Protein AF-A0A8T4M8K6-F1 (afdb_monomer_lite)

pLDDT: mean 75.99, std 18.92, range [23.08, 97.12]

Structure (mmCIF, N/CA/C/O backbone):
data_AF-A0A8T4M8K6-F1
#
_entry.id   AF-A0A8T4M8K6-F1
#
loop_
_atom_site.group_PDB
_atom_site.id
_atom_site.type_symbol
_atom_site.label_atom_id
_atom_site.label_alt_id
_atom_site.label_comp_id
_atom_site.label_asym_id
_atom_site.label_entity_id
_atom_site.label_seq_id
_atom_site.pdbx_PDB_ins_code
_atom_site.Cartn_x
_atom_site.Cartn_y
_atom_site.Cartn_z
_atom_site.occupancy
_atom_site.B_iso_or_equiv
_atom_site.auth_seq_id
_atom_site.auth_comp_id
_atom_site.auth_asym_id
_atom_site.auth_atom_id
_atom_site.pdbx_PDB_model_num
ATOM 1 N N . MET A 1 1 ? -34.479 -4.759 -7.443 1.00 33.69 1 MET A N 1
ATOM 2 C CA . MET A 1 1 ? -33.158 -4.583 -6.799 1.00 33.69 1 MET A CA 1
ATOM 3 C C . MET A 1 1 ? -33.261 -3.437 -5.809 1.00 33.69 1 MET A C 1
ATOM 5 O O . MET A 1 1 ? -33.823 -2.416 -6.175 1.00 33.69 1 MET A O 1
ATOM 9 N N . LYS A 1 2 ? -32.809 -3.600 -4.560 1.00 31.88 2 LYS A N 1
ATOM 10 C CA . LYS A 1 2 ? -32.686 -2.466 -3.631 1.00 31.88 2 LYS A CA 1
ATOM 11 C C . LYS A 1 2 ? -31.379 -1.750 -3.966 1.00 31.88 2 LYS A C 1
ATOM 13 O O . LYS A 1 2 ? -30.330 -2.372 -3.857 1.00 31.88 2 LYS A O 1
ATOM 18 N N . GLU A 1 3 ? -31.448 -0.497 -4.407 1.00 31.94 3 GLU A N 1
ATOM 19 C CA . GLU A 1 3 ? -30.260 0.347 -4.576 1.00 31.94 3 GLU A CA 1
ATOM 20 C C . GLU A 1 3 ? -29.517 0.447 -3.240 1.00 31.94 3 GLU A C 1
ATOM 22 O O . GLU A 1 3 ? -30.082 0.864 -2.222 1.00 31.94 3 GLU A O 1
ATOM 27 N N . HIS A 1 4 ? -28.254 0.034 -3.229 1.00 39.62 4 HIS A N 1
ATOM 28 C CA . HIS A 1 4 ? -27.366 0.272 -2.104 1.00 39.62 4 HIS A CA 1
ATOM 29 C C . HIS A 1 4 ? -26.930 1.738 -2.157 1.00 39.62 4 HIS A C 1
ATOM 31 O O . HIS A 1 4 ? -26.293 2.161 -3.116 1.00 39.62 4 HIS A O 1
ATOM 37 N N . LYS A 1 5 ? -27.303 2.526 -1.143 1.00 54.31 5 LYS A N 1
ATOM 38 C CA . LYS A 1 5 ? -26.789 3.889 -0.976 1.00 54.31 5 LYS A CA 1
ATOM 39 C C . LYS A 1 5 ? -25.366 3.802 -0.436 1.00 54.31 5 LYS A C 1
ATOM 41 O O . LYS A 1 5 ? -25.183 3.452 0.731 1.00 54.31 5 LYS A O 1
ATOM 46 N N . THR A 1 6 ? -24.389 4.082 -1.286 1.00 58.22 6 THR A N 1
ATOM 47 C CA . THR A 1 6 ? -22.984 4.224 -0.895 1.00 58.22 6 THR A CA 1
ATOM 48 C C . THR A 1 6 ? -22.751 5.658 -0.422 1.00 58.22 6 THR A C 1
ATOM 50 O O . THR A 1 6 ? -23.322 6.591 -0.981 1.00 58.22 6 THR A O 1
ATOM 53 N N . TYR A 1 7 ? -21.972 5.822 0.644 1.00 73.06 7 TYR A N 1
ATOM 54 C CA . TYR A 1 7 ? -21.588 7.118 1.198 1.00 73.06 7 TYR A CA 1
ATOM 55 C C . TYR A 1 7 ? -20.066 7.142 1.267 1.00 73.06 7 TYR A C 1
ATOM 57 O O . TYR A 1 7 ? -19.499 6.241 1.887 1.00 73.06 7 TYR A O 1
ATOM 65 N N . ASP A 1 8 ? -19.436 8.164 0.699 1.00 70.75 8 ASP A N 1
ATOM 66 C CA . ASP A 1 8 ? -17.993 8.367 0.823 1.00 70.75 8 ASP A CA 1
ATOM 67 C C . ASP A 1 8 ? -17.731 9.515 1.792 1.00 70.75 8 ASP A C 1
ATOM 69 O O . ASP A 1 8 ? -18.429 10.529 1.795 1.00 70.75 8 ASP A O 1
ATOM 73 N N . ILE A 1 9 ? -16.763 9.325 2.684 1.00 80.75 9 ILE A N 1
ATOM 74 C CA . ILE A 1 9 ? -16.409 10.308 3.706 1.00 80.75 9 ILE A CA 1
ATOM 75 C C . ILE A 1 9 ? -14.905 10.522 3.630 1.00 80.75 9 ILE A C 1
ATOM 77 O O . ILE A 1 9 ? -14.130 9.595 3.862 1.00 80.75 9 ILE A O 1
ATOM 81 N N . TYR A 1 10 ? -14.509 11.752 3.331 1.00 75.94 10 TYR A N 1
ATOM 82 C CA . TYR A 1 10 ? -13.125 12.190 3.230 1.00 75.94 10 TYR A CA 1
ATOM 83 C C . TYR A 1 10 ? -12.836 13.218 4.325 1.00 75.94 10 TYR A C 1
ATOM 85 O O . TYR A 1 10 ? -13.643 14.109 4.575 1.00 75.94 10 TYR A O 1
ATOM 93 N N . TYR A 1 11 ? -11.694 13.097 5.001 1.00 78.31 11 TYR A N 1
ATOM 94 C CA . TYR A 1 11 ? -11.249 14.086 5.980 1.00 78.31 11 TYR A CA 1
ATOM 95 C C . TYR A 1 11 ? -9.780 14.432 5.750 1.00 78.31 11 TYR A C 1
ATOM 97 O O . TYR A 1 11 ? -8.920 13.554 5.817 1.00 78.31 11 TYR A O 1
ATOM 105 N N . ASP A 1 12 ? -9.512 15.714 5.524 1.00 72.25 12 ASP A N 1
ATOM 106 C CA . ASP A 1 12 ? -8.176 16.293 5.451 1.00 72.25 12 ASP A CA 1
ATOM 107 C C . ASP A 1 12 ? -7.799 16.888 6.815 1.00 72.25 12 ASP A C 1
ATOM 109 O O . ASP A 1 12 ? -8.418 17.836 7.312 1.00 72.25 12 ASP A O 1
ATOM 113 N N . GLU A 1 13 ? -6.773 16.310 7.440 1.00 73.75 13 GLU A N 1
ATOM 114 C CA . GLU A 1 13 ? -6.289 16.748 8.744 1.00 73.75 13 GLU A CA 1
ATOM 115 C C . GLU A 1 13 ? -5.506 18.070 8.686 1.00 73.75 13 GLU A C 1
ATOM 117 O O . GLU A 1 13 ? -5.562 18.830 9.661 1.00 73.75 13 GLU A O 1
ATOM 122 N N . GLU A 1 14 ? -4.800 18.347 7.582 1.00 64.19 14 GLU A N 1
ATOM 123 C CA . GLU A 1 14 ? -3.956 19.537 7.416 1.00 64.19 14 GLU A CA 1
ATOM 124 C C . GLU A 1 14 ? -4.815 20.792 7.238 1.00 64.19 14 GLU A C 1
ATOM 126 O O . GLU A 1 14 ? -4.556 21.815 7.877 1.00 64.19 14 GLU A O 1
ATOM 131 N N . SER A 1 15 ? -5.873 20.701 6.427 1.00 60.69 15 SER A N 1
ATOM 132 C CA . SER A 1 15 ? -6.809 21.807 6.194 1.00 60.69 15 SER A CA 1
ATOM 133 C C . SER A 1 15 ? -8.013 21.820 7.149 1.00 60.69 15 SER A C 1
ATOM 135 O O . SER A 1 15 ? -8.823 22.748 7.101 1.00 60.69 15 SER A O 1
ATOM 137 N N . ASP A 1 16 ? -8.147 20.803 8.009 1.00 78.69 16 ASP A N 1
ATOM 138 C CA . ASP A 1 16 ? -9.319 20.556 8.862 1.00 78.69 16 ASP A CA 1
ATOM 139 C C . ASP A 1 16 ? -10.638 20.585 8.068 1.00 78.69 16 ASP A C 1
ATOM 141 O O . ASP A 1 16 ? -11.585 21.299 8.417 1.00 78.69 16 ASP A O 1
ATOM 145 N N . PHE A 1 17 ? -10.680 19.825 6.973 1.00 80.38 17 PHE A N 1
ATOM 146 C CA . PHE A 1 17 ? -11.802 19.776 6.037 1.00 80.38 17 PHE A CA 1
ATOM 147 C C . PHE A 1 17 ? -12.444 18.390 6.013 1.00 80.38 17 PHE A C 1
ATOM 149 O O . PHE A 1 17 ? -11.763 17.395 5.793 1.00 80.38 17 PHE A O 1
ATOM 156 N N . LEU A 1 18 ? -13.757 18.319 6.226 1.00 85.38 18 LEU A N 1
ATOM 157 C CA . LEU A 1 18 ? -14.551 17.101 6.058 1.00 85.38 18 LEU A CA 1
ATOM 158 C C . LEU A 1 18 ? -15.394 17.216 4.791 1.00 85.38 18 LEU A C 1
ATOM 160 O O . LEU A 1 18 ? -16.132 18.184 4.656 1.00 85.38 18 LEU A O 1
ATOM 164 N N . GLU A 1 19 ? -15.382 16.200 3.940 1.00 83.38 19 GLU A N 1
ATOM 165 C CA . GLU A 1 19 ? -16.324 16.044 2.836 1.00 83.38 19 GLU A CA 1
ATOM 166 C C . GLU A 1 19 ? -17.131 14.753 2.989 1.00 83.38 19 GLU A C 1
ATOM 168 O O . GLU A 1 19 ? -16.605 13.698 3.346 1.00 83.38 19 GLU A O 1
ATOM 173 N N . VAL A 1 20 ? -18.434 14.848 2.737 1.00 85.06 20 VAL A N 1
ATOM 174 C CA . VAL A 1 20 ? -19.368 13.723 2.734 1.00 85.06 20 VAL A CA 1
ATOM 175 C C . VAL A 1 20 ? -20.077 13.684 1.387 1.00 85.06 20 VAL A C 1
ATOM 177 O O . VAL A 1 20 ? -20.870 14.577 1.084 1.00 85.06 20 VAL A O 1
ATOM 180 N N . SER A 1 21 ? -19.838 12.628 0.620 1.00 81.88 21 SER A N 1
ATOM 181 C CA . SER A 1 21 ? -20.473 12.358 -0.667 1.00 81.88 21 SER A CA 1
ATOM 182 C C . SER A 1 21 ? -21.587 11.327 -0.515 1.00 81.88 21 SER A C 1
ATOM 184 O O . SER A 1 21 ? -21.457 10.315 0.175 1.00 81.88 21 SER A O 1
ATOM 186 N N . PHE A 1 22 ? -22.716 11.601 -1.157 1.00 81.50 22 PHE A N 1
ATOM 187 C CA . PHE A 1 22 ? -23.940 10.802 -1.087 1.00 81.50 22 PHE A CA 1
ATOM 188 C C . PHE A 1 22 ? -24.255 10.069 -2.391 1.00 81.50 22 PHE A C 1
ATOM 190 O O . PHE A 1 22 ? -25.142 9.214 -2.405 1.00 81.50 22 PHE A O 1
ATOM 197 N N . GLU A 1 23 ? -23.616 10.479 -3.483 1.00 72.75 23 GLU A N 1
ATOM 198 C CA . GLU A 1 23 ? -23.848 10.023 -4.852 1.00 72.75 23 GLU A CA 1
ATOM 199 C C . GLU A 1 23 ? -22.493 10.026 -5.583 1.00 72.75 23 GLU A C 1
ATOM 201 O O . GLU A 1 23 ? -21.553 10.686 -5.133 1.00 72.75 23 GLU A O 1
ATOM 206 N N . GLN A 1 24 ? -22.366 9.267 -6.677 1.00 62.62 24 GLN A N 1
ATOM 207 C CA . GLN A 1 24 ? -21.143 9.306 -7.484 1.00 62.62 24 GLN A CA 1
ATOM 208 C C . GLN A 1 24 ? -20.939 10.716 -8.059 1.00 62.62 24 GLN A C 1
ATOM 210 O O . GLN A 1 24 ? -21.927 11.361 -8.421 1.00 62.62 24 GLN A O 1
ATOM 215 N N . PRO A 1 25 ? -19.688 11.201 -8.153 1.00 54.56 25 PRO A N 1
ATOM 216 C CA . PRO A 1 25 ? -19.408 12.540 -8.648 1.00 54.56 25 PRO A CA 1
ATOM 217 C C . PRO A 1 25 ? -19.920 12.681 -10.084 1.00 54.56 25 PRO A C 1
ATOM 219 O O . PRO A 1 25 ? -19.435 12.014 -10.999 1.00 54.56 25 PRO A O 1
ATOM 222 N N . THR A 1 26 ? -20.921 13.537 -10.285 1.00 52.78 26 THR A N 1
ATOM 223 C CA . THR A 1 26 ? -21.402 13.879 -11.623 1.00 52.78 26 THR A CA 1
ATOM 224 C C . THR A 1 26 ? -20.473 14.916 -12.248 1.00 52.78 26 THR A C 1
ATOM 226 O O . THR A 1 26 ? -19.920 15.775 -11.562 1.00 52.78 26 THR A O 1
ATOM 229 N N . MET A 1 27 ? -20.265 14.841 -13.567 1.00 50.69 27 MET A N 1
ATOM 230 C CA . MET A 1 27 ? -19.349 15.757 -14.270 1.00 50.69 27 MET A CA 1
ATOM 231 C C . MET A 1 27 ? -19.830 17.220 -14.267 1.00 50.69 27 MET A C 1
ATOM 233 O O . MET A 1 27 ? -19.067 18.114 -14.628 1.00 50.69 27 MET A O 1
ATOM 237 N N . ALA A 1 28 ? -21.080 17.471 -13.864 1.00 55.16 28 ALA A N 1
ATOM 238 C CA . ALA A 1 28 ? -21.685 18.792 -13.776 1.00 55.16 28 ALA A CA 1
ATOM 239 C C . ALA A 1 28 ? -22.414 18.958 -12.432 1.00 55.16 28 ALA A C 1
ATOM 241 O O . ALA A 1 28 ? -23.506 18.429 -12.225 1.00 55.16 28 ALA A O 1
ATOM 242 N N . GLY A 1 29 ? -21.819 19.734 -11.525 1.00 66.56 29 GLY A N 1
ATOM 243 C CA . GLY A 1 29 ? -22.418 20.094 -10.244 1.00 66.56 29 GLY A CA 1
ATOM 244 C C . GLY A 1 29 ? -22.194 21.565 -9.914 1.00 66.56 29 GLY A C 1
ATOM 245 O O . GLY A 1 29 ? -21.207 22.169 -10.331 1.00 66.56 29 GLY A O 1
ATOM 246 N N . THR A 1 30 ? -23.123 22.153 -9.165 1.00 65.25 30 THR A N 1
ATOM 247 C CA . THR A 1 30 ? -23.000 23.519 -8.644 1.00 65.25 30 THR A CA 1
ATOM 248 C C . THR A 1 30 ? -22.683 23.463 -7.158 1.00 65.25 30 THR A C 1
ATOM 250 O O . THR A 1 30 ? -23.444 22.860 -6.398 1.00 65.25 30 THR A O 1
ATOM 253 N N . THR A 1 31 ? -21.588 24.101 -6.747 1.00 75.00 31 THR A N 1
ATOM 254 C CA . THR A 1 31 ? -21.196 24.217 -5.338 1.00 75.00 31 THR A CA 1
ATOM 255 C C . THR A 1 31 ? -21.569 25.593 -4.808 1.00 75.00 31 THR A C 1
ATOM 257 O O . THR A 1 31 ? -21.182 26.608 -5.382 1.00 75.00 31 THR A O 1
ATOM 260 N N . GLU A 1 32 ? -22.304 25.617 -3.703 1.00 71.50 32 GLU A N 1
ATOM 261 C CA . GLU A 1 32 ? -22.701 26.827 -2.985 1.00 71.50 32 GLU A CA 1
ATOM 262 C C . GLU A 1 32 ? -22.202 26.773 -1.538 1.00 71.50 32 GLU A C 1
ATOM 264 O O . GLU A 1 32 ? -22.188 25.711 -0.913 1.00 71.50 32 GLU A O 1
ATOM 269 N N . GLU A 1 33 ? -21.797 27.915 -0.989 1.00 80.38 33 GLU A N 1
ATOM 270 C CA . GLU A 1 33 ? -21.513 28.054 0.438 1.00 80.38 33 GLU A CA 1
ATOM 271 C C . GLU A 1 33 ? -22.797 28.497 1.148 1.00 80.38 33 GLU A C 1
ATOM 273 O O . GLU A 1 33 ? -23.256 29.626 0.985 1.00 80.38 33 GLU A O 1
ATOM 278 N N . ILE A 1 34 ? -23.413 27.590 1.906 1.00 79.19 34 ILE A N 1
ATOM 279 C CA . ILE A 1 34 ? -24.706 27.847 2.569 1.00 79.19 34 ILE A CA 1
ATOM 280 C C . ILE A 1 34 ? -24.542 28.527 3.932 1.00 79.19 34 ILE A C 1
ATOM 282 O O . ILE A 1 34 ? -25.485 29.094 4.482 1.00 79.19 34 ILE A O 1
ATOM 286 N N . GLN A 1 35 ? -23.342 28.434 4.492 1.00 80.31 35 GLN A N 1
ATOM 287 C CA . GLN A 1 35 ? -22.906 29.060 5.729 1.00 80.31 35 GLN A CA 1
ATOM 288 C C . GLN A 1 35 ? -21.382 29.141 5.678 1.00 80.31 35 GLN A C 1
ATOM 290 O O . GLN A 1 35 ? -20.761 28.273 5.078 1.00 80.31 35 GLN A O 1
ATOM 295 N N . GLU A 1 36 ? -20.782 30.123 6.354 1.00 78.81 36 GLU A N 1
ATOM 296 C CA . GLU A 1 36 ? -19.325 30.255 6.448 1.00 78.81 36 GLU A CA 1
ATOM 297 C C . GLU A 1 36 ? -18.653 28.913 6.787 1.00 78.81 36 GLU A C 1
ATOM 299 O O . GLU A 1 36 ? -18.869 28.353 7.870 1.00 78.81 36 GLU A O 1
ATOM 304 N N . GLY A 1 37 ? -17.841 28.408 5.859 1.00 75.81 37 GLY A N 1
ATOM 305 C CA . GLY A 1 37 ? -17.117 27.147 5.952 1.00 75.81 37 GLY A CA 1
ATOM 306 C C . GLY A 1 37 ? -17.956 25.889 5.710 1.00 75.81 37 GLY A C 1
ATOM 307 O O . GLY A 1 37 ? -17.485 24.809 6.055 1.00 75.81 37 GLY A O 1
ATOM 308 N N . VAL A 1 38 ? -19.172 25.991 5.166 1.00 80.62 38 VAL A N 1
ATOM 309 C CA . VAL A 1 38 ? -20.048 24.857 4.824 1.00 80.62 38 VAL A CA 1
ATOM 310 C C . VAL A 1 38 ? -20.469 24.952 3.360 1.00 80.62 38 VAL A C 1
ATOM 312 O O . VAL A 1 38 ? -21.271 25.804 2.976 1.00 80.62 38 VAL A O 1
ATOM 315 N N . PHE A 1 39 ? -19.967 24.021 2.557 1.00 82.06 39 PHE A N 1
ATOM 316 C CA . PHE A 1 39 ? -20.194 23.938 1.121 1.00 82.06 39 PHE A CA 1
ATOM 317 C C . PHE A 1 39 ? -21.140 22.788 0.804 1.00 82.06 39 PHE A C 1
ATOM 319 O O . PHE A 1 39 ? -21.022 21.701 1.366 1.00 82.06 39 PHE A O 1
ATOM 326 N N . VAL A 1 40 ? -22.068 23.009 -0.117 1.00 80.88 40 VAL A N 1
ATOM 327 C CA . VAL A 1 40 ? -22.982 21.982 -0.612 1.00 80.88 40 VAL A CA 1
ATOM 328 C C . VAL A 1 40 ? -22.870 21.932 -2.121 1.00 80.88 40 VAL A C 1
ATOM 330 O O . VAL A 1 40 ? -23.083 22.934 -2.800 1.00 80.88 40 VAL A O 1
ATOM 333 N N . THR A 1 41 ? -22.567 20.752 -2.648 1.00 80.12 41 THR A N 1
ATOM 334 C CA . THR A 1 41 ? -22.561 20.501 -4.088 1.00 80.12 41 THR A CA 1
ATOM 335 C C . THR A 1 41 ? -23.844 19.789 -4.466 1.00 80.12 41 THR A C 1
ATOM 337 O O . THR A 1 41 ? -24.194 18.753 -3.888 1.00 80.12 41 THR A O 1
ATOM 340 N N . ARG A 1 42 ? -24.559 20.348 -5.441 1.00 79.19 42 ARG A N 1
ATOM 341 C CA . ARG A 1 42 ? -25.771 19.758 -6.008 1.00 79.19 42 ARG A CA 1
ATOM 342 C C . ARG A 1 42 ? -25.523 19.327 -7.438 1.00 79.19 42 ARG A C 1
ATOM 344 O O . ARG A 1 42 ? -24.849 20.030 -8.186 1.00 79.19 42 ARG A O 1
ATOM 351 N N . ASP A 1 43 ? -26.109 18.200 -7.804 1.00 78.69 43 ASP A N 1
ATOM 352 C CA . ASP A 1 43 ? -26.148 17.747 -9.187 1.00 78.69 43 ASP A CA 1
ATOM 353 C C . ASP A 1 43 ? -26.918 18.754 -10.062 1.00 78.69 43 ASP A C 1
ATOM 355 O O . ASP A 1 43 ? -27.987 19.233 -9.668 1.00 78.69 43 ASP A O 1
ATOM 359 N N . ALA A 1 44 ? -26.368 19.108 -11.227 1.00 69.19 44 ALA A N 1
ATOM 360 C CA . ALA A 1 44 ? -26.910 20.185 -12.058 1.00 69.19 44 ALA A CA 1
ATOM 361 C C . ALA A 1 44 ? -28.301 19.865 -12.638 1.00 69.19 44 ALA A C 1
ATOM 363 O O . ALA A 1 44 ? -29.117 20.773 -12.813 1.00 69.19 44 ALA A O 1
ATOM 364 N N . GLU A 1 45 ? -28.589 18.589 -12.904 1.00 73.62 45 GLU A N 1
ATOM 365 C CA . GLU A 1 45 ? -29.846 18.150 -13.517 1.00 73.62 45 GLU A CA 1
ATOM 366 C C . GLU A 1 45 ? -30.928 17.892 -12.463 1.00 73.62 45 GLU A C 1
ATOM 368 O O . GLU A 1 45 ? -32.047 18.401 -12.549 1.00 73.62 45 GLU A O 1
ATOM 373 N N . THR A 1 46 ? -30.591 17.120 -11.431 1.00 80.38 46 THR A N 1
ATOM 374 C CA . THR A 1 46 ? -31.545 16.653 -10.417 1.00 80.38 46 THR A CA 1
ATOM 375 C C . THR A 1 46 ? -31.667 17.592 -9.219 1.00 80.38 46 THR A C 1
ATOM 377 O O . THR A 1 46 ? -32.602 17.455 -8.424 1.00 80.38 46 THR A O 1
ATOM 380 N N . ARG A 1 47 ? -30.725 18.534 -9.052 1.00 75.44 47 ARG A N 1
ATOM 381 C CA . ARG A 1 47 ? -30.588 19.443 -7.893 1.00 75.44 47 ARG A CA 1
ATOM 382 C C . ARG A 1 47 ? -30.449 18.733 -6.541 1.00 75.44 47 ARG A C 1
ATOM 384 O O . ARG A 1 47 ? -30.559 19.364 -5.480 1.00 75.44 47 ARG A O 1
ATOM 391 N N . ARG A 1 48 ? -30.205 17.421 -6.549 1.00 82.69 48 ARG A N 1
ATOM 392 C CA . ARG A 1 48 ? -29.987 16.622 -5.342 1.00 82.69 48 ARG A CA 1
ATOM 393 C C . ARG A 1 48 ? -28.621 16.947 -4.756 1.00 82.69 48 ARG A C 1
ATOM 395 O O . ARG A 1 48 ? -27.679 17.241 -5.479 1.00 82.69 48 ARG A O 1
ATOM 402 N N . VAL A 1 49 ? -28.523 16.895 -3.428 1.00 83.00 49 VAL A N 1
ATOM 403 C CA . VAL A 1 49 ? -27.244 17.077 -2.728 1.00 83.00 49 VAL A CA 1
ATOM 404 C C . VAL A 1 49 ? -26.352 15.875 -3.018 1.00 83.00 49 VAL A C 1
ATOM 406 O O . VAL A 1 49 ? -26.664 14.766 -2.564 1.00 83.00 49 VAL A O 1
ATOM 409 N N . ALA A 1 50 ? -25.270 16.133 -3.747 1.00 83.12 50 ALA A N 1
ATOM 410 C CA . ALA A 1 50 ? -24.218 15.182 -4.058 1.00 83.12 50 ALA A CA 1
ATOM 411 C C . ALA A 1 50 ? -23.188 15.164 -2.927 1.00 83.12 50 ALA A C 1
ATOM 413 O O . ALA A 1 50 ? -23.000 14.112 -2.323 1.00 83.12 50 ALA A O 1
ATOM 414 N N . ASN A 1 51 ? -22.636 16.329 -2.554 1.00 83.31 51 ASN A N 1
ATOM 415 C CA . ASN A 1 51 ? -21.593 16.442 -1.529 1.00 83.31 51 ASN A CA 1
ATOM 416 C C . ASN A 1 51 ? -21.895 17.536 -0.498 1.00 83.31 51 ASN A C 1
ATOM 418 O O . ASN A 1 51 ? -22.576 18.522 -0.790 1.00 83.31 51 ASN A O 1
ATOM 422 N N . VAL A 1 52 ? -21.350 17.368 0.706 1.00 87.06 52 VAL A N 1
ATOM 423 C CA . VAL A 1 52 ? -21.303 18.389 1.759 1.00 87.06 52 VAL A CA 1
ATOM 424 C C . VAL A 1 52 ? -19.873 18.496 2.279 1.00 87.06 52 VAL A C 1
ATOM 426 O O . VAL A 1 52 ? -19.354 17.532 2.834 1.00 87.06 52 VAL A O 1
ATOM 429 N N . GLY A 1 53 ? -19.259 19.666 2.116 1.00 83.31 53 GLY A N 1
ATOM 430 C CA . GLY A 1 53 ? -17.931 20.010 2.618 1.00 83.31 53 GLY A CA 1
ATOM 431 C C . GLY A 1 53 ? -18.006 20.923 3.844 1.00 83.31 53 GLY A C 1
ATOM 432 O O . GLY A 1 53 ? -18.819 21.842 3.881 1.00 83.31 53 GLY A O 1
ATOM 433 N N . ILE A 1 54 ? -17.162 20.704 4.850 1.00 83.38 54 ILE A N 1
ATOM 434 C CA . ILE A 1 54 ? -17.099 21.507 6.078 1.00 83.38 54 ILE A CA 1
ATOM 435 C C . ILE A 1 54 ? -15.643 21.827 6.413 1.00 83.38 54 ILE A C 1
ATOM 437 O O . ILE A 1 54 ? -14.871 20.937 6.763 1.00 83.38 54 ILE A O 1
ATOM 441 N N . LEU A 1 55 ? -15.286 23.109 6.371 1.00 77.81 55 LEU A N 1
ATOM 442 C CA . LEU A 1 55 ? -14.010 23.636 6.855 1.00 77.81 55 LEU A CA 1
ATOM 443 C C . LEU A 1 55 ? -14.017 23.825 8.372 1.00 77.81 55 LEU A C 1
ATOM 445 O O . LEU A 1 55 ? -15.051 24.080 8.995 1.00 77.81 55 LEU A O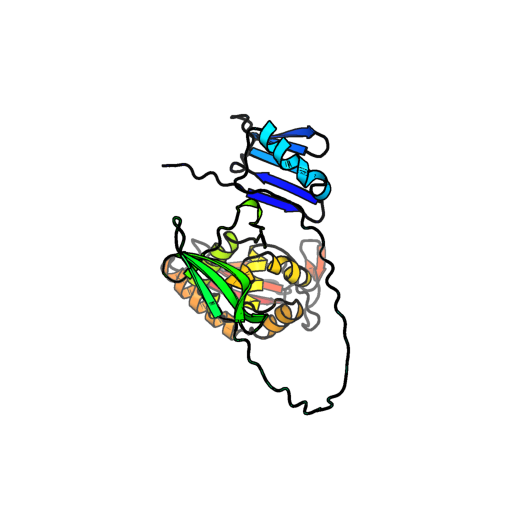 1
ATOM 449 N N . SER A 1 56 ? -12.826 23.780 8.972 1.00 82.12 56 SER A N 1
ATOM 450 C CA . SER A 1 56 ? -12.650 23.849 10.427 1.00 82.12 56 SER A CA 1
ATOM 451 C C . SER A 1 56 ? -13.502 22.807 11.169 1.00 82.12 56 SER A C 1
ATOM 453 O O . SER A 1 56 ? -14.105 23.098 12.213 1.00 82.12 56 SER A O 1
ATOM 455 N N . PHE A 1 57 ? -13.610 21.600 10.603 1.00 83.50 57 PHE A N 1
ATOM 456 C CA . PHE A 1 57 ? -14.537 20.571 11.065 1.00 83.50 57 PHE A CA 1
ATOM 457 C C . PHE A 1 57 ? -14.333 20.206 12.541 1.00 83.50 57 PHE A C 1
ATOM 459 O O . PHE A 1 57 ? -15.318 20.064 13.272 1.00 83.50 57 PHE A O 1
ATOM 466 N N . LYS A 1 58 ? -13.090 20.160 13.045 1.00 78.19 58 LYS A N 1
ATOM 467 C CA . LYS A 1 58 ? -12.787 19.880 14.467 1.00 78.19 58 LYS A CA 1
ATOM 468 C C . LYS A 1 58 ? -13.505 20.822 15.443 1.00 78.19 58 LYS A C 1
ATOM 470 O O . LYS A 1 58 ? -13.729 20.441 16.597 1.00 78.19 58 LYS A O 1
ATOM 475 N N . LYS A 1 59 ? -13.865 22.039 15.013 1.00 81.62 59 LYS A N 1
ATOM 476 C CA . LYS A 1 59 ? -14.633 23.022 15.805 1.00 81.62 59 LYS A CA 1
ATOM 477 C C . LYS A 1 59 ? -16.150 22.913 15.603 1.00 81.62 59 LYS A C 1
ATOM 479 O O . LYS A 1 59 ? -16.902 23.479 16.389 1.00 81.62 59 LYS A O 1
ATOM 484 N N . ARG A 1 60 ? -16.595 22.196 14.569 1.00 77.06 60 ARG A N 1
ATOM 485 C CA . ARG A 1 60 ? -17.976 22.161 14.055 1.00 77.06 60 ARG A CA 1
ATOM 486 C C . ARG A 1 60 ? -18.606 20.762 14.075 1.00 77.06 60 ARG A C 1
ATOM 488 O O . ARG A 1 60 ? -19.686 20.556 13.534 1.00 77.06 60 ARG A O 1
ATOM 495 N N . VAL A 1 61 ? -17.984 19.801 14.756 1.00 75.75 61 VAL A N 1
ATOM 496 C CA . VAL A 1 61 ? -18.476 18.414 14.851 1.00 75.75 61 VAL A CA 1
ATOM 497 C C . VAL A 1 61 ? -19.925 18.331 15.361 1.00 75.75 61 VAL A C 1
ATOM 499 O O . VAL A 1 61 ? -20.709 17.527 14.867 1.00 75.75 61 VAL A O 1
ATOM 502 N N . GLY A 1 62 ? -20.308 19.202 16.303 1.00 74.31 62 GLY A N 1
ATOM 503 C CA . GLY A 1 62 ? -21.660 19.225 16.873 1.00 74.31 62 GLY A CA 1
ATOM 504 C C . GLY A 1 62 ? -22.761 19.670 15.903 1.00 74.31 62 GLY A C 1
ATOM 505 O O . GLY A 1 62 ? -23.894 19.218 16.040 1.00 74.31 62 GLY A O 1
ATOM 506 N N . ILE A 1 63 ? -22.433 20.494 14.901 1.00 77.06 63 ILE A N 1
ATOM 507 C CA . ILE A 1 63 ? -23.421 21.053 13.961 1.00 77.06 63 ILE A CA 1
ATOM 508 C C . ILE A 1 63 ? -23.607 20.194 12.707 1.00 77.06 63 ILE A C 1
ATOM 510 O O . ILE A 1 63 ? -24.575 20.381 11.976 1.00 77.06 63 ILE A O 1
ATOM 514 N N . LEU A 1 64 ? -22.735 19.205 12.461 1.00 80.56 64 LEU A N 1
ATOM 515 C CA . LEU A 1 64 ? -22.832 18.325 11.290 1.00 80.56 64 LEU A CA 1
ATOM 516 C C . LEU A 1 64 ? -24.206 17.653 11.196 1.00 80.56 64 LEU A C 1
ATOM 518 O O . LEU A 1 64 ? -24.808 17.592 10.129 1.00 80.56 64 LEU A O 1
ATOM 522 N N . LYS A 1 65 ? -24.728 17.167 12.324 1.00 81.00 65 LYS A N 1
ATOM 523 C CA . LYS A 1 65 ? -26.039 16.513 12.377 1.00 81.00 65 LYS A CA 1
ATOM 524 C C . LYS A 1 65 ? -27.169 17.469 11.996 1.00 81.00 65 LYS A C 1
ATOM 526 O O . LYS A 1 65 ? -28.111 17.061 11.324 1.00 81.00 65 LYS A O 1
ATOM 531 N N . GLU A 1 66 ? -27.071 18.726 12.414 1.00 84.50 66 GLU A N 1
ATOM 532 C CA . GLU A 1 66 ? -28.044 19.773 12.102 1.00 84.50 66 GLU A CA 1
ATOM 533 C C . GLU A 1 66 ? -27.986 20.149 10.616 1.00 84.50 66 GLU A C 1
ATOM 535 O O . GLU A 1 66 ? -29.028 20.176 9.964 1.00 84.50 66 GLU A O 1
ATOM 540 N N . ILE A 1 67 ? -26.778 20.316 10.063 1.00 82.94 67 ILE A N 1
ATOM 541 C CA . ILE A 1 67 ? -26.538 20.588 8.636 1.00 82.94 67 ILE A CA 1
ATOM 542 C C . ILE A 1 67 ? -27.076 19.449 7.763 1.00 82.94 67 ILE A C 1
ATOM 544 O O . ILE A 1 67 ? -27.791 19.674 6.793 1.00 82.94 67 ILE A O 1
ATOM 548 N N . LEU A 1 68 ? -26.775 18.196 8.103 1.00 84.81 68 LEU A N 1
ATOM 549 C CA . LEU A 1 68 ? -27.262 17.062 7.319 1.00 84.81 68 LEU A CA 1
ATOM 550 C C . LEU A 1 68 ? -28.789 16.947 7.379 1.00 84.81 68 LEU A C 1
ATOM 552 O O . LEU A 1 68 ? -29.426 16.723 6.349 1.00 84.81 68 LEU A O 1
ATOM 556 N N . ASN A 1 69 ? -29.383 17.166 8.556 1.00 85.31 69 ASN A N 1
ATOM 557 C CA . ASN A 1 69 ? -30.835 17.159 8.712 1.00 85.31 69 ASN A CA 1
ATOM 558 C C . ASN A 1 69 ? -31.513 18.285 7.918 1.00 85.31 69 ASN A C 1
ATOM 560 O O . ASN A 1 69 ? -32.551 18.027 7.309 1.00 85.31 69 ASN A O 1
ATOM 564 N N . SER A 1 70 ? -30.944 19.497 7.886 1.00 85.25 70 SER A N 1
ATOM 565 C CA . SER A 1 70 ? -31.495 20.609 7.094 1.00 85.25 70 SER A CA 1
ATOM 566 C C . SER A 1 70 ? -31.437 20.334 5.588 1.00 85.25 70 SER A C 1
ATOM 568 O O . SER A 1 70 ? -32.308 20.775 4.842 1.00 85.25 70 SER A O 1
ATOM 570 N N . LEU A 1 71 ? -30.473 19.521 5.148 1.00 84.00 71 LEU A N 1
ATOM 571 C CA . LEU A 1 71 ? -30.323 19.063 3.765 1.00 84.00 71 LEU A CA 1
ATOM 572 C C . LEU A 1 71 ? -31.111 17.779 3.446 1.00 84.00 71 LEU A C 1
ATOM 574 O O . LEU A 1 71 ? -30.982 17.231 2.350 1.00 84.00 71 LEU A O 1
ATOM 578 N N . GLY A 1 72 ? -31.910 17.264 4.388 1.00 83.81 72 GLY A N 1
ATOM 579 C CA . GLY A 1 72 ? -32.677 16.025 4.214 1.00 83.81 72 GLY A CA 1
ATOM 580 C C . GLY A 1 72 ? -31.806 14.768 4.089 1.00 83.81 72 GLY A C 1
ATOM 581 O O . GLY A 1 72 ? -32.268 13.732 3.603 1.00 83.81 72 GLY A O 1
ATOM 582 N N . LYS A 1 73 ? -30.541 14.838 4.514 1.00 83.88 73 LYS A N 1
ATOM 583 C CA . LYS A 1 73 ? -29.591 13.725 4.508 1.00 83.88 73 LYS A CA 1
ATOM 584 C C . LYS A 1 73 ? -29.431 13.162 5.916 1.00 83.88 73 LYS A C 1
ATOM 586 O O . LYS A 1 73 ? -29.551 13.848 6.925 1.00 83.88 73 LYS A O 1
ATOM 591 N N . ARG A 1 74 ? -29.144 11.866 5.987 1.00 78.88 74 ARG A N 1
ATOM 592 C CA . ARG A 1 74 ? -28.760 11.187 7.226 1.00 78.88 74 ARG A CA 1
ATOM 593 C C . ARG A 1 74 ? -27.611 10.253 6.922 1.00 78.88 74 ARG A C 1
ATOM 595 O O . ARG A 1 74 ? -27.675 9.505 5.945 1.00 78.88 74 ARG A O 1
ATOM 602 N N . LEU A 1 75 ? -26.594 10.301 7.770 1.00 72.06 75 LEU A N 1
ATOM 603 C CA . LEU A 1 75 ? -25.548 9.296 7.781 1.00 72.06 75 LEU A CA 1
ATOM 604 C C . LEU A 1 75 ? -25.994 8.115 8.650 1.00 72.06 75 LEU A C 1
ATOM 606 O O . LEU A 1 75 ? -26.635 8.324 9.684 1.00 72.06 75 LEU A O 1
ATOM 610 N N . PRO A 1 76 ? -25.656 6.875 8.262 1.00 65.50 76 PRO A N 1
ATOM 611 C CA . PRO A 1 76 ? -25.885 5.702 9.103 1.00 65.50 76 PRO A CA 1
ATOM 612 C C . PRO A 1 76 ? -24.953 5.663 10.329 1.00 65.50 76 PRO A C 1
ATOM 614 O O . PRO A 1 76 ? -25.095 4.782 11.174 1.00 65.50 76 PRO A O 1
ATOM 617 N N . ILE A 1 77 ? -24.012 6.607 10.423 1.00 58.16 77 ILE A N 1
ATOM 618 C CA . ILE A 1 77 ? -23.004 6.729 11.475 1.00 58.16 77 ILE A CA 1
ATOM 619 C C . ILE A 1 77 ? -23.028 8.137 12.086 1.00 58.16 77 ILE A C 1
ATOM 621 O O . ILE A 1 77 ? -23.385 9.109 11.420 1.00 58.16 77 ILE A O 1
ATOM 625 N N . GLU A 1 78 ? -22.640 8.246 13.355 1.00 66.00 78 GLU A N 1
ATOM 626 C CA . GLU A 1 78 ? -22.482 9.519 14.064 1.00 66.00 78 GLU A CA 1
ATOM 627 C C . GLU A 1 78 ? -20.987 9.852 14.160 1.00 66.00 78 GLU A C 1
ATOM 629 O O . GLU A 1 78 ? -20.188 9.000 14.546 1.00 66.00 78 GLU A O 1
ATOM 634 N N . ILE A 1 79 ? -20.600 11.071 13.774 1.00 67.25 79 ILE A N 1
ATOM 635 C CA . ILE A 1 79 ? -19.205 11.533 13.794 1.00 67.25 79 ILE A CA 1
ATOM 636 C C . ILE A 1 79 ? -19.025 12.435 15.018 1.00 67.25 79 ILE A C 1
ATOM 638 O O . ILE A 1 79 ? -19.754 13.412 15.182 1.00 67.25 79 ILE A O 1
ATOM 642 N N . SER A 1 80 ? -18.067 12.109 15.887 1.00 62.56 80 SER A N 1
ATOM 643 C CA . SER A 1 80 ? -17.769 12.851 17.117 1.00 62.56 80 SER A CA 1
ATOM 644 C C . SER A 1 80 ? -16.261 13.082 17.283 1.00 62.56 80 SER A C 1
ATOM 646 O O . SER A 1 80 ? -15.439 12.444 16.624 1.00 62.56 80 SER A O 1
ATOM 648 N N . ARG A 1 81 ? -15.875 14.032 18.147 1.00 51.56 81 ARG A N 1
ATOM 649 C CA . ARG A 1 81 ? -14.466 14.318 18.459 1.00 51.56 81 ARG A CA 1
ATOM 650 C C . ARG A 1 81 ? -13.994 13.421 19.603 1.00 51.56 81 ARG A C 1
ATOM 652 O O . ARG A 1 81 ? -14.639 13.382 20.648 1.00 51.56 81 ARG A O 1
ATOM 659 N N . ALA A 1 82 ? -12.833 12.784 19.450 1.00 46.12 82 ALA A N 1
ATOM 660 C CA . ALA A 1 82 ? -12.177 12.082 20.550 1.00 46.12 82 ALA A CA 1
ATOM 661 C C . ALA A 1 82 ? -11.728 13.081 21.636 1.00 46.12 82 ALA A C 1
ATOM 663 O O . ALA A 1 82 ? -11.003 14.040 21.356 1.00 46.12 82 ALA A O 1
ATOM 664 N N . SER A 1 83 ? -12.159 12.876 22.882 1.00 37.09 83 SER A N 1
ATOM 665 C CA . SER A 1 83 ? -11.630 13.602 24.039 1.00 37.09 83 SER A CA 1
ATOM 666 C C . SER A 1 83 ? -10.251 13.046 24.395 1.00 37.09 83 SER A C 1
ATOM 668 O O . SER A 1 83 ? -10.117 11.848 24.643 1.00 37.09 83 SER A O 1
ATOM 670 N N . ASN A 1 84 ? -9.230 13.905 24.423 1.00 33.81 84 ASN A N 1
ATOM 671 C CA . ASN A 1 84 ? -7.853 13.531 24.751 1.00 33.81 84 ASN A CA 1
ATOM 672 C C . ASN A 1 84 ? -7.772 12.808 26.110 1.00 33.81 84 ASN A C 1
ATOM 674 O O . ASN A 1 84 ? -8.008 13.425 27.147 1.00 33.81 84 ASN A O 1
ATOM 678 N N . TYR A 1 85 ? -7.372 11.534 26.115 1.00 31.00 85 TYR A N 1
ATOM 679 C CA . TYR A 1 85 ? -6.848 10.870 27.309 1.00 31.00 85 TYR A CA 1
ATOM 680 C C . TYR A 1 85 ? -5.321 10.944 27.289 1.00 31.00 85 TYR A C 1
ATOM 682 O O . TYR A 1 85 ? -4.657 10.357 26.437 1.00 31.00 85 TYR A O 1
ATOM 690 N N . THR A 1 86 ? -4.771 11.687 28.244 1.00 28.41 86 THR A N 1
ATOM 691 C CA . THR A 1 86 ? -3.337 11.837 28.496 1.00 28.41 86 THR A CA 1
ATOM 692 C C . THR A 1 86 ? -2.743 10.495 28.937 1.00 28.41 86 THR A C 1
ATOM 694 O O . THR A 1 86 ? -3.072 9.995 30.012 1.00 28.41 86 THR A O 1
ATOM 697 N N . GLN A 1 87 ? -1.854 9.898 28.138 1.00 28.67 87 GLN A N 1
ATOM 698 C CA . GLN A 1 87 ? -1.024 8.776 28.588 1.00 28.67 87 GLN A CA 1
ATOM 699 C C . GLN A 1 87 ? 0.218 9.313 29.309 1.00 28.67 87 GLN A C 1
ATOM 701 O O . GLN A 1 87 ? 1.120 9.868 28.685 1.00 28.67 87 GLN A O 1
ATOM 706 N N . HIS A 1 88 ? 0.282 9.124 30.627 1.00 27.31 88 HIS A N 1
ATOM 707 C CA . HIS A 1 88 ? 1.524 9.260 31.384 1.00 27.31 88 HIS A CA 1
ATOM 708 C C . HIS A 1 88 ? 2.367 7.987 31.218 1.00 27.31 88 HIS A C 1
ATOM 710 O O . HIS A 1 88 ? 2.005 6.928 31.724 1.00 27.31 88 HIS A O 1
ATOM 716 N N . PHE A 1 89 ? 3.515 8.101 30.548 1.00 25.73 89 PHE A N 1
ATOM 717 C CA . PHE A 1 89 ? 4.606 7.131 30.653 1.00 25.73 89 PHE A CA 1
ATOM 718 C C . PHE A 1 89 ? 5.536 7.555 31.794 1.00 25.73 89 PHE A C 1
ATOM 720 O O . PHE A 1 89 ? 6.090 8.653 31.767 1.00 25.73 89 PHE A O 1
ATOM 727 N N . LEU A 1 90 ? 5.731 6.681 32.782 1.00 25.36 90 LEU A N 1
ATOM 728 C CA . LEU A 1 90 ? 6.741 6.837 33.828 1.00 25.36 90 LEU A CA 1
ATOM 729 C C . LEU A 1 90 ? 7.757 5.700 33.700 1.00 25.36 90 LEU A C 1
ATOM 731 O O . LEU A 1 90 ? 7.442 4.530 33.904 1.00 25.36 90 LEU A O 1
ATOM 735 N N . TYR A 1 91 ? 8.984 6.068 33.335 1.00 28.42 91 TYR A N 1
ATOM 736 C CA . TYR A 1 91 ? 10.168 5.223 33.452 1.00 28.42 91 TYR A CA 1
ATOM 737 C C . TYR A 1 91 ? 10.573 5.143 34.928 1.00 28.42 91 TYR A C 1
ATOM 739 O O . TYR A 1 91 ? 10.759 6.176 35.569 1.00 28.42 91 TYR A O 1
ATOM 747 N N . SER A 1 92 ? 10.806 3.941 35.457 1.00 26.33 92 SER A N 1
ATOM 748 C CA . SER A 1 92 ? 11.681 3.784 36.620 1.00 26.33 92 SER A CA 1
ATOM 749 C C . SER A 1 92 ? 12.462 2.470 36.554 1.00 26.33 92 SER A C 1
ATOM 751 O O . SER A 1 92 ? 11.984 1.429 36.106 1.00 26.33 92 SER A O 1
ATOM 753 N N . ARG A 1 93 ? 13.729 2.575 36.945 1.00 34.44 93 ARG A N 1
ATOM 754 C CA . ARG A 1 93 ? 14.771 1.551 36.934 1.00 34.44 93 ARG A CA 1
ATOM 755 C C . ARG A 1 93 ? 15.002 1.160 38.388 1.00 34.44 93 ARG A C 1
ATOM 757 O O . ARG A 1 93 ? 15.550 1.984 39.110 1.00 34.44 93 ARG A O 1
ATOM 764 N N . ILE A 1 94 ? 14.632 -0.046 38.832 1.00 28.34 94 ILE A N 1
ATOM 765 C CA . ILE A 1 94 ? 14.994 -0.528 40.179 1.00 28.34 94 ILE A CA 1
ATOM 766 C C . ILE A 1 94 ? 15.405 -2.009 40.167 1.00 28.34 94 ILE A C 1
ATOM 768 O O . ILE A 1 94 ? 14.801 -2.858 39.516 1.00 28.34 94 ILE A O 1
ATOM 772 N N . ARG A 1 95 ? 16.504 -2.257 40.892 1.00 29.34 95 ARG A N 1
ATOM 773 C CA . ARG A 1 95 ? 17.197 -3.521 41.174 1.00 29.34 95 ARG A CA 1
ATOM 774 C C . ARG A 1 95 ? 16.281 -4.584 41.794 1.00 29.34 95 ARG A C 1
ATOM 776 O O . ARG A 1 95 ? 15.455 -4.282 42.648 1.00 29.34 95 ARG A O 1
ATOM 783 N N . LYS A 1 96 ? 16.538 -5.847 41.433 1.00 31.23 96 LYS A N 1
ATOM 784 C CA . LYS A 1 96 ? 16.000 -7.042 42.098 1.00 31.23 96 LYS A CA 1
ATOM 785 C C . LYS A 1 96 ? 16.379 -7.060 43.584 1.00 31.23 96 LYS A C 1
ATOM 787 O O . LYS A 1 96 ? 17.562 -7.054 43.912 1.00 31.23 96 LYS A O 1
ATOM 792 N N . VAL A 1 97 ? 15.371 -7.184 44.442 1.00 27.03 97 VAL A N 1
ATOM 793 C CA . VAL A 1 97 ? 15.475 -7.679 45.819 1.00 27.03 97 VAL A CA 1
ATOM 794 C C . VAL A 1 97 ? 14.368 -8.720 45.968 1.00 27.03 97 VAL A C 1
ATOM 796 O O . VAL A 1 97 ? 13.203 -8.416 45.725 1.00 27.03 97 VAL A O 1
ATOM 799 N N . TYR A 1 98 ? 14.728 -9.959 46.294 1.00 27.08 98 TYR A N 1
ATOM 800 C CA . TYR A 1 98 ? 13.759 -11.010 46.598 1.00 27.08 98 TYR A CA 1
ATOM 801 C C . TYR A 1 98 ? 13.421 -10.932 48.089 1.00 27.08 98 TYR A C 1
ATOM 803 O O . TYR A 1 98 ? 14.296 -11.136 48.926 1.00 27.08 98 TYR A O 1
ATOM 811 N N . ILE A 1 99 ? 12.161 -10.637 48.412 1.00 26.55 99 ILE A N 1
ATOM 812 C CA . ILE A 1 99 ? 11.598 -10.797 49.756 1.00 26.55 99 ILE A CA 1
ATOM 813 C C . ILE A 1 99 ? 10.538 -11.890 49.664 1.00 26.55 99 ILE A C 1
ATOM 815 O O . ILE A 1 99 ? 9.580 -11.786 48.898 1.00 26.55 99 ILE A O 1
ATOM 819 N N . LEU A 1 100 ? 10.740 -12.953 50.434 1.00 23.08 100 LEU A N 1
ATOM 820 C CA . LEU A 1 100 ? 9.820 -14.074 50.560 1.00 23.08 100 LEU A CA 1
ATOM 821 C C . LEU A 1 100 ? 8.771 -13.685 51.610 1.00 23.08 100 LEU A C 1
ATOM 823 O O . LEU A 1 100 ? 9.027 -13.763 52.807 1.00 23.08 100 LEU A O 1
ATOM 827 N N . VAL A 1 101 ? 7.611 -13.196 51.162 1.00 24.67 101 VAL A N 1
ATOM 828 C CA . VAL A 1 101 ? 6.464 -12.928 52.042 1.00 24.67 101 VAL A CA 1
ATOM 829 C C . VAL A 1 101 ? 5.495 -14.097 51.928 1.00 24.67 101 VAL A C 1
ATOM 831 O O . VAL A 1 101 ? 4.843 -14.284 50.902 1.00 24.67 101 VAL A O 1
ATOM 834 N N . VAL A 1 102 ? 5.414 -14.900 52.987 1.00 24.88 102 VAL A N 1
ATOM 835 C CA . VAL A 1 102 ? 4.412 -15.960 53.130 1.00 24.88 102 VAL A CA 1
ATOM 836 C C . VAL A 1 102 ? 3.068 -15.296 53.428 1.00 24.88 102 VAL A C 1
ATOM 838 O O . VAL A 1 102 ? 2.794 -14.911 54.562 1.00 24.88 102 VAL A O 1
ATOM 841 N N . TYR A 1 103 ? 2.223 -15.140 52.409 1.00 27.75 103 TYR A N 1
ATOM 842 C CA . TYR A 1 103 ? 0.815 -14.805 52.607 1.00 27.75 103 TYR A CA 1
ATOM 843 C C . TYR A 1 103 ? 0.013 -16.091 52.797 1.00 27.75 103 TYR A C 1
ATOM 845 O O . TYR A 1 103 ? 0.003 -16.969 51.936 1.00 27.75 103 TYR A O 1
ATOM 853 N N . SER A 1 104 ? -0.699 -16.179 53.920 1.00 29.91 104 SER A N 1
ATOM 854 C CA . SER A 1 104 ? -1.787 -17.139 54.100 1.00 29.91 104 SER A CA 1
ATOM 855 C C . SER A 1 104 ? -2.882 -16.814 53.075 1.00 29.91 104 SER A C 1
ATOM 857 O O . SER A 1 104 ? -3.644 -15.858 53.232 1.00 29.91 104 SER A O 1
ATOM 859 N N . LEU A 1 105 ? -2.882 -17.545 51.958 1.00 30.62 105 LEU A N 1
ATOM 860 C CA . LEU A 1 105 ? -3.802 -17.382 50.835 1.00 30.62 105 LEU A CA 1
ATOM 861 C C . LEU A 1 105 ? -5.203 -17.857 51.239 1.00 30.62 105 LEU A C 1
ATOM 863 O O . LEU A 1 105 ? -5.577 -19.006 51.015 1.00 30.62 105 LEU A O 1
ATOM 867 N N . TYR A 1 106 ? -6.028 -16.954 51.765 1.00 39.75 106 TYR A N 1
ATOM 868 C CA . TYR A 1 106 ? -7.468 -17.090 51.567 1.00 39.75 106 TYR A CA 1
ATOM 869 C C . TYR A 1 106 ? -7.747 -16.795 50.092 1.00 39.75 106 TYR A C 1
ATOM 871 O O . TYR A 1 106 ? -7.931 -15.644 49.706 1.00 39.75 106 TYR A O 1
ATOM 879 N N . ILE A 1 107 ? -7.723 -17.830 49.249 1.00 44.00 107 ILE A N 1
ATOM 880 C CA . ILE A 1 107 ? -8.122 -17.708 47.846 1.00 44.00 107 ILE A CA 1
ATOM 881 C C . ILE A 1 107 ? -9.630 -17.441 47.824 1.00 44.00 107 ILE A C 1
ATOM 883 O O . ILE A 1 107 ? -10.446 -18.362 47.854 1.00 44.00 107 ILE A O 1
ATOM 887 N N . THR A 1 108 ? -10.033 -16.176 47.772 1.00 52.44 108 THR A N 1
ATOM 888 C CA . THR A 1 108 ? -11.385 -15.810 47.356 1.00 52.44 108 THR A CA 1
ATOM 889 C C . THR A 1 108 ? -11.460 -16.005 45.842 1.00 52.44 108 THR A C 1
ATOM 891 O O . THR A 1 108 ? -11.191 -15.105 45.051 1.00 52.44 108 THR A O 1
ATOM 894 N N . MET A 1 109 ? -11.750 -17.235 45.403 1.00 70.69 109 MET A N 1
ATOM 895 C CA . MET A 1 109 ? -11.892 -17.529 43.975 1.00 70.69 109 MET A CA 1
ATOM 896 C C . MET A 1 109 ? -13.060 -16.720 43.408 1.00 70.69 109 MET A C 1
ATOM 898 O O . MET A 1 109 ? -14.208 -16.882 43.829 1.00 70.69 109 MET A O 1
ATOM 902 N N . ALA A 1 110 ? -12.767 -15.849 42.443 1.00 78.38 110 ALA A N 1
ATOM 903 C CA . ALA A 1 110 ? -13.797 -15.241 41.621 1.00 78.38 110 ALA A CA 1
ATOM 904 C C . ALA A 1 110 ? -14.342 -16.292 40.645 1.00 78.38 110 ALA A C 1
ATOM 906 O O . ALA A 1 110 ? -13.569 -16.988 39.988 1.00 78.38 110 ALA A O 1
ATOM 907 N N . PHE A 1 111 ? -15.662 -16.395 40.520 1.00 87.06 111 PHE A N 1
ATOM 908 C CA . PHE A 1 111 ? -16.318 -17.330 39.604 1.00 87.06 111 PHE A CA 1
ATOM 909 C C . PHE A 1 111 ? -17.491 -16.662 38.889 1.00 87.06 111 PHE A C 1
ATOM 911 O O . PHE A 1 111 ? -17.961 -15.591 39.282 1.00 87.06 111 PHE A O 1
ATOM 918 N N . ILE A 1 112 ? -17.953 -17.281 37.804 1.00 87.31 112 ILE A N 1
ATOM 919 C CA . ILE A 1 112 ? -19.106 -16.792 37.050 1.00 87.31 112 ILE A CA 1
ATOM 920 C C . ILE A 1 112 ? -20.372 -17.359 37.682 1.00 87.31 112 ILE A C 1
ATOM 922 O O . ILE A 1 112 ? -20.544 -18.570 37.796 1.00 87.31 112 ILE A O 1
ATOM 926 N N . ARG A 1 113 ? -21.274 -16.470 38.081 1.00 87.88 113 ARG A N 1
ATOM 927 C CA . ARG A 1 113 ? -22.594 -16.810 38.591 1.00 87.88 113 ARG A CA 1
ATOM 928 C C . ARG A 1 113 ? -23.648 -16.565 37.520 1.00 87.88 113 ARG A C 1
ATOM 930 O O . ARG A 1 113 ? -23.717 -15.477 36.951 1.00 87.88 113 ARG A O 1
ATOM 937 N N . GLN A 1 114 ? -24.513 -17.556 37.334 1.00 89.25 114 GLN A N 1
ATOM 938 C CA . GLN A 1 114 ? -25.760 -17.414 36.592 1.00 89.25 114 GLN A CA 1
ATOM 939 C C . GLN A 1 114 ? -26.844 -16.787 37.476 1.00 89.25 114 GLN A C 1
ATOM 941 O O . GLN A 1 114 ? -27.084 -17.205 38.611 1.00 89.25 114 GLN A O 1
ATOM 946 N N . ILE A 1 115 ? -27.516 -15.778 36.936 1.00 87.00 115 ILE A N 1
ATOM 947 C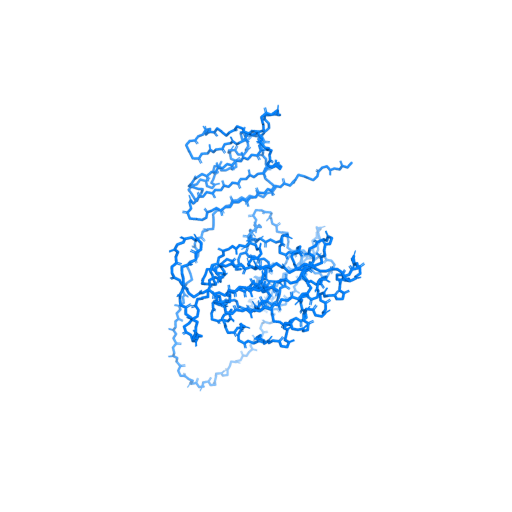 CA . ILE A 1 115 ? -28.641 -15.074 37.543 1.00 87.00 115 ILE A CA 1
ATOM 948 C C . ILE A 1 115 ? -29.844 -15.318 36.635 1.00 87.00 115 ILE A C 1
ATOM 950 O O . ILE A 1 115 ? -29.956 -14.729 35.560 1.00 87.00 115 ILE A O 1
ATOM 954 N N . LYS A 1 116 ? -30.732 -16.225 37.049 1.00 88.81 116 LYS A N 1
ATOM 955 C CA . LYS A 1 116 ? -31.950 -16.552 36.301 1.00 88.81 116 LYS A CA 1
ATOM 956 C C . LYS A 1 116 ? -33.021 -15.499 36.574 1.00 88.81 116 LYS A C 1
ATOM 958 O O . LYS A 1 116 ? -33.342 -15.222 37.727 1.00 88.81 116 LYS A O 1
ATOM 963 N N . THR A 1 117 ? -33.577 -14.925 35.515 1.00 82.56 117 THR A N 1
ATOM 964 C CA . THR A 1 117 ? -34.658 -13.931 35.572 1.00 82.56 117 THR A CA 1
ATOM 965 C C . THR A 1 117 ? -35.755 -14.292 34.567 1.00 82.56 117 THR A C 1
ATOM 967 O O . THR A 1 117 ? -35.546 -15.144 33.704 1.00 82.56 117 THR A O 1
ATOM 970 N N . LYS A 1 118 ? -36.911 -13.611 34.618 1.00 80.94 118 LYS A N 1
ATOM 971 C CA . LYS A 1 118 ? -37.989 -13.794 33.626 1.00 80.94 118 LYS A CA 1
ATOM 972 C C . LYS A 1 118 ? -37.548 -13.471 32.187 1.00 80.94 118 LYS A C 1
ATOM 974 O O . LYS A 1 118 ? -38.093 -14.041 31.253 1.00 80.94 118 LYS A O 1
ATOM 979 N N . SER A 1 119 ? -36.568 -12.580 31.998 1.00 72.88 119 SER A N 1
ATOM 980 C CA . SER A 1 119 ? -36.058 -12.164 30.680 1.00 72.88 119 SER A CA 1
ATOM 981 C C . SER A 1 119 ? -34.863 -12.992 30.176 1.00 72.88 119 SER A C 1
ATOM 983 O O . SER A 1 119 ? -34.356 -12.729 29.079 1.00 72.88 119 SER A O 1
ATOM 985 N N . GLY A 1 120 ? -34.408 -13.986 30.950 1.00 83.31 120 GLY A N 1
ATOM 986 C CA . GLY A 1 120 ? -33.323 -14.910 30.607 1.00 83.31 120 GLY A CA 1
ATOM 987 C C . GLY A 1 120 ? -32.269 -15.062 31.707 1.00 83.31 120 GLY A C 1
ATOM 988 O O . GLY A 1 120 ? -32.431 -14.572 32.829 1.00 83.31 120 GLY A O 1
ATOM 989 N N . THR A 1 121 ? 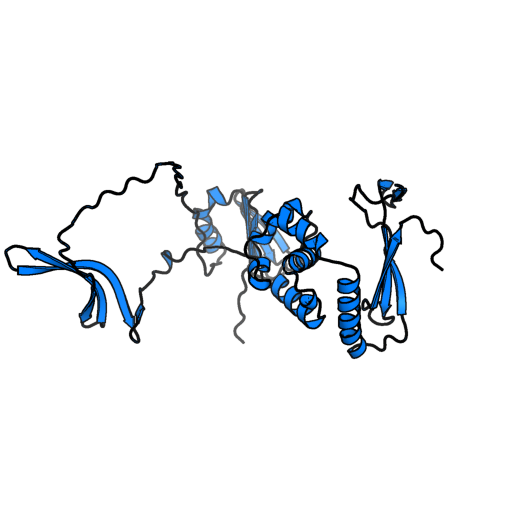-31.177 -15.750 31.376 1.00 86.31 121 THR A N 1
ATOM 990 C CA . THR A 1 121 ? -30.038 -15.970 32.277 1.00 86.31 121 THR A CA 1
ATOM 991 C C . THR A 1 121 ? -28.979 -14.898 32.050 1.00 86.31 121 THR A C 1
ATOM 993 O O . THR A 1 121 ? -28.595 -14.633 30.914 1.00 86.31 121 THR A O 1
ATOM 996 N N . TYR A 1 122 ? -28.512 -14.265 33.122 1.00 82.69 122 TYR A N 1
ATOM 997 C CA . TYR A 1 122 ? -27.437 -13.275 33.088 1.00 82.69 122 TYR A CA 1
ATOM 998 C C . TYR A 1 122 ? -26.205 -13.810 33.801 1.00 82.69 122 TYR A C 1
ATOM 1000 O O . TYR A 1 122 ? -26.317 -14.540 34.783 1.00 82.69 122 TYR A O 1
ATOM 1008 N N . LEU A 1 123 ? -25.031 -13.421 33.322 1.00 84.94 123 LEU A N 1
ATOM 1009 C CA . LEU A 1 123 ? -23.751 -13.845 33.868 1.00 84.94 123 LEU A CA 1
ATOM 1010 C C . LEU A 1 123 ? -23.097 -12.679 34.604 1.00 84.94 123 LEU A C 1
ATOM 1012 O O . LEU A 1 123 ? -23.012 -11.564 34.082 1.00 84.94 123 LEU A O 1
ATOM 1016 N N . ALA A 1 124 ? -22.622 -12.937 35.818 1.00 84.75 124 ALA A N 1
ATOM 1017 C CA . ALA A 1 124 ? -21.859 -11.981 36.609 1.00 84.75 124 ALA A CA 1
ATOM 1018 C C . ALA A 1 124 ? -20.619 -12.655 37.199 1.00 84.75 124 ALA A C 1
ATOM 1020 O O . ALA A 1 124 ? -20.707 -13.749 37.754 1.00 84.75 124 ALA A O 1
ATOM 1021 N N . LYS A 1 125 ? -19.465 -11.995 37.111 1.00 87.50 125 LYS A N 1
ATOM 1022 C CA . LYS A 1 125 ? -18.259 -12.377 37.843 1.00 87.50 125 LYS A CA 1
ATOM 1023 C C . LYS A 1 125 ? -18.440 -11.948 39.294 1.00 87.50 125 LYS A C 1
ATOM 1025 O O . LYS A 1 125 ? -18.608 -10.759 39.567 1.00 87.50 125 LYS A O 1
ATOM 1030 N N . VAL A 1 126 ? -18.437 -12.903 40.215 1.00 89.31 126 VAL A N 1
ATOM 1031 C CA . VAL A 1 126 ? -18.650 -12.670 41.647 1.00 89.31 126 VAL A CA 1
ATOM 1032 C C . VAL A 1 126 ? -17.479 -13.195 42.459 1.00 89.31 126 VAL A C 1
ATOM 1034 O O . VAL A 1 126 ? -16.768 -14.096 42.027 1.00 89.31 126 VAL A O 1
ATOM 1037 N N . GLU A 1 127 ? -17.305 -12.647 43.653 1.00 90.06 127 GLU A N 1
ATOM 1038 C CA . GLU A 1 127 ? -16.311 -13.089 44.625 1.00 90.06 127 GLU A CA 1
ATOM 1039 C C . GLU A 1 127 ? -16.990 -13.358 45.970 1.00 90.06 127 GLU A C 1
ATOM 1041 O O . GLU A 1 127 ? -17.824 -12.568 46.429 1.00 90.06 127 GLU A O 1
ATOM 1046 N N . GLY A 1 128 ? -16.649 -14.487 46.593 1.00 84.94 128 GLY A N 1
ATOM 1047 C CA . GLY A 1 128 ? -17.117 -14.838 47.931 1.00 84.94 128 GLY A CA 1
ATOM 1048 C C . GLY A 1 128 ? -16.341 -14.091 49.017 1.00 84.94 128 GLY A C 1
ATOM 1049 O O . GLY A 1 128 ? -15.119 -14.028 48.970 1.00 84.94 128 GLY A O 1
ATOM 1050 N N . TYR A 1 129 ? -17.034 -13.563 50.022 1.00 85.44 129 TYR A N 1
ATOM 1051 C CA . TYR A 1 129 ? -16.437 -12.958 51.214 1.00 85.44 129 TYR A CA 1
ATOM 1052 C C . TYR A 1 129 ? -17.261 -13.312 52.457 1.00 85.44 129 TYR A C 1
ATOM 1054 O O . TYR A 1 129 ? -18.441 -13.648 52.351 1.00 85.44 129 TYR A O 1
ATOM 1062 N N . ARG A 1 130 ? -16.667 -13.257 53.653 1.00 82.56 130 ARG A N 1
ATOM 1063 C CA . ARG A 1 130 ? -17.392 -13.500 54.911 1.00 82.56 130 ARG A CA 1
ATOM 1064 C C . ARG A 1 130 ? -17.799 -12.185 55.565 1.00 82.56 130 ARG A C 1
ATOM 1066 O O . ARG A 1 130 ? -16.997 -11.264 55.664 1.00 82.56 130 ARG A O 1
ATOM 1073 N N . LYS A 1 131 ? -19.047 -12.116 56.026 1.00 85.00 131 LYS A N 1
ATOM 1074 C CA . LYS A 1 131 ? -19.570 -11.027 56.858 1.00 85.00 131 LYS A CA 1
ATOM 1075 C C . LYS A 1 131 ? -20.475 -11.640 57.922 1.00 85.00 131 LYS A C 1
ATOM 1077 O O . LYS A 1 131 ? -21.396 -12.377 57.572 1.00 85.00 131 LYS A O 1
ATOM 1082 N N . ASP A 1 132 ? -20.180 -11.372 59.192 1.00 81.38 132 ASP A N 1
ATOM 1083 C CA . ASP A 1 132 ? -20.929 -11.879 60.353 1.00 81.38 132 ASP A CA 1
ATOM 1084 C C . ASP A 1 132 ? -21.052 -13.418 60.365 1.00 81.38 132 ASP A C 1
ATOM 1086 O O . ASP A 1 132 ? -22.134 -13.982 60.512 1.00 81.38 132 ASP A O 1
ATOM 1090 N N . GLY A 1 133 ? -19.945 -14.120 60.085 1.00 84.25 133 GLY A N 1
ATOM 1091 C CA . GLY A 1 133 ? -19.893 -15.590 60.023 1.00 84.25 133 GLY A CA 1
ATOM 1092 C C . GLY A 1 133 ? -20.576 -16.224 58.801 1.00 84.25 133 GLY A C 1
ATOM 1093 O O . GLY A 1 133 ? -20.408 -17.416 58.555 1.00 84.25 133 GLY A O 1
ATOM 1094 N N . LYS A 1 134 ? -21.292 -15.442 57.983 1.00 78.44 134 LYS A N 1
ATOM 1095 C CA . LYS A 1 134 ? -21.991 -15.920 56.782 1.00 78.44 134 LYS A CA 1
ATOM 1096 C C . LYS A 1 134 ? -21.177 -15.641 55.520 1.00 78.44 134 LYS A C 1
ATOM 1098 O O . LYS A 1 134 ? -20.603 -14.562 55.358 1.00 78.44 134 LYS A O 1
ATOM 1103 N N . VAL A 1 135 ? -21.147 -16.607 54.600 1.00 81.81 135 VAL A N 1
ATOM 1104 C CA . VAL A 1 135 ? -20.557 -16.432 53.264 1.00 81.81 135 VAL A CA 1
ATOM 1105 C C . VAL A 1 135 ? -21.523 -15.610 52.409 1.00 81.81 135 VAL A C 1
ATOM 1107 O O . VAL A 1 135 ? -22.662 -16.011 52.180 1.00 81.81 135 VAL A O 1
ATOM 1110 N N . LYS A 1 136 ? -21.070 -14.446 51.951 1.00 84.56 136 LYS A N 1
ATOM 1111 C CA . LYS A 1 136 ? -21.767 -13.560 51.014 1.00 84.56 136 LYS A CA 1
ATOM 1112 C C . LYS A 1 136 ? -20.985 -13.473 49.708 1.00 84.56 136 LYS A C 1
ATOM 1114 O O . LYS A 1 136 ? -19.823 -13.856 49.639 1.00 84.56 136 LYS A O 1
ATOM 1119 N N . GLN A 1 137 ? -21.635 -12.978 48.661 1.00 86.44 137 GLN A N 1
ATOM 1120 C CA . GLN A 1 137 ? -21.016 -12.756 47.356 1.00 86.44 137 GLN A CA 1
ATOM 1121 C C . GLN A 1 137 ? -21.128 -11.281 46.990 1.00 86.44 137 GLN A C 1
ATOM 1123 O O . GLN A 1 137 ? -22.196 -10.692 47.161 1.00 86.44 137 GLN A O 1
ATOM 1128 N N . ARG A 1 138 ? -20.046 -10.695 46.475 1.00 87.69 138 ARG A N 1
ATOM 1129 C CA . ARG A 1 138 ? -20.062 -9.369 45.843 1.00 87.69 138 ARG A CA 1
ATOM 1130 C C . ARG A 1 138 ? -19.899 -9.516 44.336 1.00 87.69 138 ARG A C 1
ATOM 1132 O O . ARG A 1 138 ? -19.148 -10.376 43.881 1.00 87.69 138 ARG A O 1
ATOM 1139 N N . VAL A 1 139 ? -20.609 -8.694 43.569 1.00 85.75 139 VAL A N 1
ATOM 1140 C CA . VAL A 1 139 ? -20.475 -8.653 42.107 1.00 85.75 139 VAL A CA 1
ATOM 1141 C C . VAL A 1 139 ? -19.259 -7.803 41.752 1.00 85.75 139 VAL A C 1
ATOM 1143 O O . VAL A 1 139 ? -19.182 -6.652 42.169 1.00 85.75 139 VAL A O 1
ATOM 1146 N N . LEU A 1 140 ? -18.319 -8.378 41.002 1.00 83.38 140 LEU A N 1
ATOM 1147 C CA . LEU A 1 140 ? -17.149 -7.685 40.463 1.00 83.38 140 LEU A CA 1
ATOM 1148 C C . LEU A 1 140 ? -17.452 -7.083 39.088 1.00 83.38 140 LEU A C 1
ATOM 1150 O O . LEU A 1 140 ? -17.101 -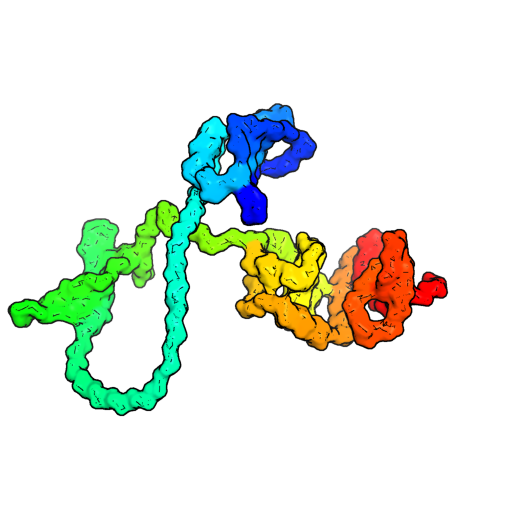5.940 38.821 1.00 83.38 140 LEU A O 1
ATOM 1154 N N . GLU A 1 141 ? -18.115 -7.847 38.215 1.00 79.12 141 GLU A N 1
ATOM 1155 C CA . GLU A 1 141 ? -18.437 -7.410 36.855 1.00 79.12 141 GLU A CA 1
ATOM 1156 C C . GLU A 1 141 ? -19.695 -8.116 36.328 1.00 79.12 141 GLU A C 1
ATOM 1158 O O . GLU A 1 141 ? -19.830 -9.332 36.456 1.00 79.12 141 GLU A O 1
ATOM 1163 N N . TYR A 1 142 ? -20.601 -7.381 35.680 1.00 78.56 142 TYR A N 1
ATOM 1164 C CA . TYR A 1 142 ? -21.684 -7.979 34.893 1.00 78.56 142 TYR A CA 1
ATOM 1165 C C . TYR A 1 142 ? -21.179 -8.327 33.488 1.00 78.56 142 TYR A C 1
ATOM 1167 O O . TYR A 1 142 ? -20.738 -7.451 32.744 1.00 78.56 142 TYR A O 1
ATOM 1175 N N . LEU A 1 143 ? -21.271 -9.601 33.106 1.00 76.56 143 LEU A N 1
ATOM 1176 C CA . LEU A 1 143 ? -20.756 -10.120 31.835 1.00 76.56 143 LEU A CA 1
ATOM 1177 C C . LEU A 1 143 ? -21.786 -10.045 30.701 1.00 76.56 143 LEU A C 1
ATOM 1179 O O . LEU A 1 143 ? -21.398 -10.027 29.540 1.00 76.56 143 LEU A O 1
ATOM 1183 N N . GLY A 1 144 ? -23.078 -9.935 31.017 1.00 78.00 144 GLY A N 1
ATOM 1184 C CA . GLY A 1 144 ? -24.154 -9.788 30.031 1.00 78.00 144 GLY A CA 1
ATOM 1185 C C . GLY A 1 144 ? -25.205 -10.891 30.127 1.00 78.00 144 GLY A C 1
ATOM 1186 O O . GLY A 1 144 ? -25.279 -11.599 31.132 1.00 78.00 144 GLY A O 1
ATOM 1187 N N . LYS A 1 145 ? -26.045 -11.011 29.096 1.00 78.44 145 LYS A N 1
ATOM 1188 C CA . LYS A 1 145 ? -27.042 -12.083 28.976 1.00 78.44 145 LYS A CA 1
ATOM 1189 C C . LYS A 1 145 ? -26.373 -13.318 28.376 1.00 78.44 145 LYS A C 1
ATOM 1191 O O . LYS A 1 145 ? -25.593 -13.188 27.443 1.00 78.44 145 LYS A O 1
ATOM 1196 N N . GLU A 1 146 ? -26.669 -14.498 28.893 1.00 82.56 146 GLU A N 1
ATOM 1197 C CA . GLU A 1 146 ? -26.232 -15.760 28.303 1.00 82.56 146 GLU A CA 1
ATOM 1198 C C . GLU A 1 146 ? -27.069 -16.060 27.052 1.00 82.56 146 GLU A C 1
ATOM 1200 O O . GLU A 1 146 ? -28.300 -16.118 27.121 1.00 82.56 146 GLU A O 1
ATOM 1205 N N . ILE A 1 147 ? -26.395 -16.208 25.912 1.00 74.25 147 ILE A N 1
ATOM 1206 C CA . ILE A 1 147 ? -26.966 -16.634 24.630 1.00 74.25 147 ILE A CA 1
ATOM 1207 C C . ILE A 1 147 ? -26.025 -17.715 24.086 1.00 74.25 147 ILE A C 1
ATOM 1209 O O . ILE A 1 147 ? -24.823 -17.476 23.980 1.00 74.25 147 ILE A O 1
ATOM 1213 N N . ASP A 1 148 ? -26.547 -18.917 23.830 1.00 80.25 148 ASP A N 1
ATOM 1214 C CA . ASP A 1 148 ? -25.789 -20.080 23.330 1.00 80.25 148 ASP A CA 1
ATOM 1215 C C . ASP A 1 148 ? -24.512 -20.399 24.137 1.00 80.25 148 ASP A C 1
ATOM 1217 O O . ASP A 1 148 ? -23.440 -20.662 23.591 1.00 80.25 148 ASP A O 1
ATOM 1221 N N . GLY A 1 149 ? -24.607 -20.320 25.470 1.00 76.19 149 GLY A N 1
ATOM 1222 C CA . GLY A 1 149 ? -23.493 -20.593 26.387 1.00 76.19 149 GLY A CA 1
ATOM 1223 C C . GLY A 1 149 ? -22.413 -19.505 26.437 1.00 76.19 149 GLY A C 1
ATOM 1224 O O . GLY A 1 149 ? -21.392 -19.690 27.099 1.00 76.19 149 GLY A O 1
ATOM 1225 N N . LYS A 1 150 ? -22.613 -18.359 25.768 1.00 73.38 150 LYS A N 1
ATOM 1226 C CA . LYS A 1 150 ? -21.677 -17.224 25.767 1.00 73.38 150 LYS A CA 1
ATOM 1227 C C . LYS A 1 150 ? -22.315 -15.959 26.363 1.00 73.38 150 LYS A C 1
ATOM 1229 O O . LYS A 1 150 ? -23.493 -15.686 26.127 1.00 73.38 150 LYS A O 1
ATOM 1234 N N . PRO A 1 151 ? -21.562 -15.152 27.134 1.00 68.88 151 PRO A N 1
ATOM 1235 C CA . PRO A 1 151 ? -22.031 -13.849 27.592 1.00 68.88 151 PRO A CA 1
ATOM 1236 C C . PRO A 1 151 ? -22.100 -12.855 26.425 1.00 68.88 151 PRO A C 1
ATOM 1238 O O . PRO A 1 151 ? -21.092 -12.559 25.788 1.00 68.88 151 PRO A O 1
ATOM 1241 N N . VAL A 1 152 ? -23.281 -12.288 26.184 1.00 61.41 152 VAL A N 1
ATOM 1242 C CA . VAL A 1 152 ? -23.521 -11.219 25.210 1.00 61.41 152 VAL A CA 1
ATOM 1243 C C . VAL A 1 152 ? -23.924 -9.946 25.958 1.00 61.41 152 VAL A C 1
ATOM 1245 O O . VAL A 1 152 ? -24.955 -9.893 26.639 1.00 61.41 152 VAL A O 1
ATOM 1248 N N . LYS A 1 153 ? -23.109 -8.889 25.843 1.00 56.88 153 LYS A N 1
ATOM 1249 C CA . LYS A 1 153 ? -23.461 -7.548 26.335 1.00 56.88 153 LYS A CA 1
ATOM 1250 C C . LYS A 1 153 ? -24.306 -6.841 25.278 1.00 56.88 153 LYS A C 1
ATOM 1252 O O . LYS A 1 153 ? -23.926 -6.770 24.114 1.00 56.88 153 LYS A O 1
ATOM 1257 N N . LYS A 1 154 ? -25.436 -6.264 25.691 1.00 44.00 154 LYS A N 1
ATOM 1258 C CA . LYS A 1 154 ? -26.173 -5.312 24.854 1.00 44.00 154 LYS A CA 1
ATOM 1259 C C . LYS A 1 154 ? -25.349 -4.022 24.802 1.00 44.00 154 LYS A C 1
ATOM 1261 O O . LYS A 1 154 ? -25.317 -3.275 25.777 1.00 44.00 154 LYS A O 1
ATOM 1266 N N . VAL A 1 155 ? -24.625 -3.809 23.706 1.00 43.03 155 VAL A N 1
ATOM 1267 C CA . VAL A 1 155 ? -23.885 -2.566 23.459 1.00 43.03 155 VAL A CA 1
ATOM 1268 C C . VAL A 1 155 ? -24.876 -1.567 22.877 1.00 43.03 155 VAL A C 1
ATOM 1270 O O . VAL A 1 155 ? -25.539 -1.851 21.882 1.00 43.03 155 VAL A O 1
ATOM 1273 N N . PHE A 1 156 ? -25.044 -0.426 23.537 1.00 38.41 156 PHE A N 1
ATOM 1274 C CA . PHE A 1 156 ? -25.835 0.660 22.972 1.00 38.41 156 PHE A CA 1
ATOM 1275 C C . PHE A 1 156 ? -25.077 1.246 21.779 1.00 38.41 156 PHE A C 1
ATOM 1277 O O . PHE A 1 156 ? -23.869 1.443 21.868 1.00 38.41 156 PHE A O 1
ATOM 1284 N N . THR A 1 157 ? -25.769 1.538 20.679 1.00 38.09 157 THR A N 1
ATOM 1285 C CA . THR A 1 157 ? -25.150 2.063 19.449 1.00 38.09 157 THR A CA 1
ATOM 1286 C C . THR A 1 157 ? -24.375 3.364 19.694 1.00 38.09 157 THR A C 1
ATOM 1288 O O . THR A 1 157 ? -23.350 3.585 19.068 1.00 38.09 157 THR A O 1
ATOM 1291 N N . ASN A 1 158 ? -24.786 4.170 20.683 1.00 42.34 158 ASN A N 1
ATOM 1292 C CA . ASN A 1 158 ? -24.075 5.379 21.129 1.00 42.34 158 ASN A CA 1
ATOM 1293 C C . ASN A 1 158 ? -22.743 5.113 21.866 1.00 42.34 158 ASN A C 1
ATOM 1295 O O . ASN A 1 158 ? -22.080 6.056 22.281 1.00 42.34 158 ASN A O 1
ATOM 1299 N N . LYS A 1 159 ? -22.378 3.844 22.078 1.00 38.59 159 LYS A N 1
ATOM 1300 C CA . LYS A 1 159 ? -21.079 3.401 22.609 1.00 38.59 159 LYS A CA 1
ATOM 1301 C C . LYS A 1 159 ? -20.210 2.726 21.543 1.00 38.59 159 LYS A C 1
ATOM 1303 O O . LYS A 1 159 ? -19.181 2.150 21.884 1.00 38.59 159 LYS A O 1
ATOM 1308 N N . ILE A 1 160 ? -20.651 2.713 20.284 1.00 42.50 160 ILE A N 1
ATOM 1309 C CA . ILE A 1 160 ? -19.858 2.217 19.159 1.00 42.50 160 ILE A CA 1
ATOM 1310 C C . ILE A 1 160 ? -18.986 3.375 18.685 1.00 42.50 160 ILE A C 1
ATOM 1312 O O . ILE A 1 160 ? -19.494 4.390 18.220 1.00 42.50 160 ILE A O 1
ATOM 1316 N N . GLU A 1 161 ? -17.675 3.211 18.811 1.00 44.28 161 GLU A N 1
ATOM 1317 C CA . GLU A 1 161 ? -16.687 4.187 18.361 1.00 44.28 161 GLU A CA 1
ATOM 1318 C C . GLU A 1 161 ? -15.971 3.651 17.121 1.00 44.28 161 GLU A C 1
ATOM 1320 O O . GLU A 1 161 ? -15.574 2.481 17.065 1.00 44.28 161 GLU A O 1
ATOM 1325 N N . VAL A 1 162 ? -15.792 4.510 16.116 1.00 56.22 162 VAL A N 1
ATOM 1326 C CA . VAL A 1 162 ? -14.959 4.186 14.957 1.00 56.22 162 VAL A CA 1
ATOM 1327 C C . VAL A 1 162 ? -13.505 4.208 15.410 1.00 56.22 162 VAL A C 1
ATOM 1329 O O . VAL A 1 162 ? -12.945 5.258 15.706 1.00 56.22 162 VAL A O 1
ATOM 1332 N N . LYS A 1 163 ? -12.890 3.028 15.474 1.00 57.47 163 LYS A N 1
ATOM 1333 C CA . LYS A 1 163 ? -11.500 2.875 15.919 1.00 57.47 163 LYS A CA 1
ATOM 1334 C C . LYS A 1 163 ? -10.485 3.380 14.885 1.00 57.47 163 LYS A C 1
ATOM 1336 O O . LYS A 1 163 ? -9.421 3.857 15.264 1.00 57.47 163 LYS A O 1
ATOM 1341 N N . SER A 1 164 ? -10.793 3.232 13.597 1.00 67.19 164 SER A N 1
ATOM 1342 C CA . SER A 1 164 ? -9.944 3.661 12.480 1.00 67.19 164 SER A CA 1
ATOM 1343 C C . SER A 1 164 ? -10.720 3.624 11.164 1.00 67.19 164 SER A C 1
ATOM 1345 O O . SER A 1 164 ? -11.527 2.715 10.968 1.00 67.19 164 SER A O 1
ATOM 1347 N N . VAL A 1 165 ? -10.410 4.544 10.253 1.00 76.31 165 VAL A N 1
ATOM 1348 C CA . VAL A 1 165 ? -10.796 4.492 8.834 1.00 76.31 165 VAL A CA 1
ATOM 1349 C C . VAL A 1 165 ? -9.530 4.238 8.021 1.00 76.31 165 VAL A C 1
ATOM 1351 O O . VAL A 1 165 ? -8.472 4.768 8.366 1.00 76.31 165 VAL A O 1
ATOM 1354 N N . LYS A 1 166 ? -9.620 3.396 6.991 1.00 85.00 166 LYS A N 1
ATOM 1355 C CA . LYS A 1 166 ? -8.487 3.026 6.141 1.00 85.00 166 LYS A CA 1
ATOM 1356 C C . LYS A 1 166 ? -8.892 2.982 4.672 1.00 85.00 166 LYS A C 1
ATOM 1358 O O . LYS A 1 166 ? -9.994 2.542 4.355 1.00 85.00 166 LYS A O 1
ATOM 1363 N N . GLN A 1 167 ? -7.971 3.369 3.796 1.00 86.19 167 GLN A N 1
ATOM 1364 C CA . GLN A 1 167 ? -8.042 3.081 2.361 1.00 86.19 167 GLN A CA 1
ATOM 1365 C C . GLN A 1 167 ? -7.980 1.560 2.149 1.00 86.19 167 GLN A C 1
ATOM 1367 O O . GLN A 1 167 ? -7.186 0.895 2.822 1.00 86.19 167 GLN A O 1
ATOM 1372 N N . SER A 1 168 ? -8.824 0.997 1.276 1.00 90.38 168 SER A N 1
ATOM 1373 C CA . SER A 1 168 ? -9.035 -0.460 1.219 1.00 90.38 168 SER A CA 1
ATOM 1374 C C . SER A 1 168 ? -9.299 -1.030 -0.177 1.00 90.38 168 SER A C 1
ATOM 1376 O O . SER A 1 168 ? -8.538 -1.886 -0.616 1.00 90.38 168 SER A O 1
ATOM 1378 N N . LEU A 1 169 ? -10.384 -0.637 -0.856 1.00 91.19 169 LEU A N 1
ATOM 1379 C CA . LEU A 1 169 ? -10.886 -1.379 -2.025 1.00 91.19 169 LEU A CA 1
ATOM 1380 C C . LEU A 1 169 ? -9.880 -1.441 -3.185 1.00 91.19 169 LEU A C 1
ATOM 1382 O O . LEU A 1 169 ? -9.689 -2.490 -3.792 1.00 91.19 169 LEU A O 1
ATOM 1386 N N . ASP A 1 170 ? -9.224 -0.325 -3.455 1.00 90.81 170 ASP A N 1
ATOM 1387 C CA . ASP A 1 170 ? -8.132 -0.186 -4.415 1.00 90.81 170 ASP A CA 1
ATOM 1388 C C . ASP A 1 170 ? -6.918 -1.058 -4.063 1.00 90.81 170 ASP A C 1
ATOM 1390 O O . ASP A 1 170 ? -6.361 -1.725 -4.930 1.00 90.81 170 ASP A O 1
ATOM 1394 N N . ILE A 1 171 ? -6.557 -1.144 -2.785 1.00 94.88 171 ILE A N 1
ATOM 1395 C CA . ILE A 1 171 ? -5.480 -2.017 -2.301 1.00 94.88 171 ILE A CA 1
ATOM 1396 C C . ILE A 1 171 ? -5.846 -3.488 -2.476 1.00 94.88 171 ILE A C 1
ATOM 1398 O O . ILE A 1 171 ? -4.995 -4.283 -2.863 1.00 94.88 171 ILE A O 1
ATOM 1402 N N . LEU A 1 172 ? -7.099 -3.863 -2.210 1.00 94.69 172 LEU A N 1
ATOM 1403 C CA . LEU A 1 172 ? -7.576 -5.229 -2.435 1.00 94.69 172 LEU A CA 1
ATOM 1404 C C . LEU A 1 172 ? -7.585 -5.579 -3.928 1.00 94.69 172 LEU A C 1
ATOM 1406 O O . LEU A 1 172 ? -7.233 -6.700 -4.289 1.00 94.69 172 LEU A O 1
ATOM 1410 N N . ALA A 1 173 ? -7.946 -4.626 -4.791 1.00 96.31 173 ALA A N 1
ATOM 1411 C CA . ALA A 1 173 ? -7.883 -4.799 -6.238 1.00 96.31 173 ALA A CA 1
ATOM 1412 C C . ALA A 1 173 ? -6.435 -4.983 -6.716 1.00 96.31 173 ALA A C 1
ATOM 1414 O O . ALA A 1 173 ? -6.150 -5.936 -7.439 1.00 96.31 173 ALA A O 1
ATOM 1415 N N . ILE A 1 174 ? -5.507 -4.137 -6.256 1.00 96.81 174 ILE A N 1
ATOM 1416 C CA . ILE A 1 174 ? -4.077 -4.266 -6.569 1.00 96.81 174 ILE A CA 1
ATOM 1417 C C . ILE A 1 174 ? -3.524 -5.592 -6.052 1.00 96.81 174 ILE A C 1
ATOM 1419 O O . ILE A 1 174 ? -2.804 -6.266 -6.780 1.00 96.81 174 ILE A O 1
ATOM 1423 N N . ASP A 1 175 ? -3.881 -6.004 -4.834 1.00 97.12 175 ASP A N 1
ATOM 1424 C CA . ASP A 1 175 ? -3.417 -7.277 -4.281 1.00 97.12 175 ASP A CA 1
ATOM 1425 C C . ASP A 1 175 ? -3.908 -8.475 -5.090 1.00 97.12 175 ASP A C 1
ATOM 1427 O O . ASP A 1 175 ? -3.152 -9.421 -5.315 1.00 97.12 175 ASP A O 1
ATOM 1431 N N . LYS A 1 176 ? -5.153 -8.411 -5.576 1.00 96.75 176 LYS A N 1
ATOM 1432 C CA . LYS A 1 176 ? -5.714 -9.440 -6.448 1.00 96.75 176 LYS A CA 1
ATOM 1433 C C . LYS A 1 176 ? -4.981 -9.504 -7.785 1.00 96.75 176 LYS A C 1
ATOM 1435 O O . LYS A 1 176 ? -4.624 -10.596 -8.216 1.00 96.75 176 LYS A O 1
ATOM 1440 N N . VAL A 1 177 ? -4.718 -8.354 -8.405 1.00 95.25 177 VAL A N 1
ATOM 1441 C CA . VAL A 1 177 ? -3.954 -8.275 -9.658 1.00 95.25 177 VAL A CA 1
ATOM 1442 C C . VAL A 1 177 ? -2.523 -8.772 -9.454 1.00 95.25 177 VAL A C 1
ATOM 1444 O O . VAL A 1 177 ? -2.024 -9.540 -10.268 1.00 95.25 177 VAL A O 1
ATOM 1447 N N . ALA A 1 178 ? -1.867 -8.410 -8.350 1.00 95.88 178 ALA A N 1
ATOM 1448 C CA . ALA A 1 178 ? -0.516 -8.871 -8.038 1.00 95.88 178 ALA A CA 1
ATOM 1449 C C . ALA A 1 178 ? -0.442 -10.395 -7.835 1.00 95.88 178 ALA A C 1
ATOM 1451 O O . ALA A 1 178 ? 0.558 -11.014 -8.193 1.00 95.88 178 ALA A O 1
ATOM 1452 N N . ASP A 1 179 ? -1.489 -11.005 -7.275 1.00 95.50 179 ASP A N 1
ATOM 1453 C CA . ASP A 1 179 ? -1.612 -12.461 -7.144 1.00 95.50 179 ASP A CA 1
ATOM 1454 C C . ASP A 1 179 ? -1.833 -13.151 -8.503 1.00 95.50 179 ASP A C 1
ATOM 1456 O O . ASP A 1 179 ? -1.212 -14.174 -8.805 1.00 95.50 179 ASP A O 1
ATOM 1460 N N . GLU A 1 180 ? -2.682 -12.569 -9.354 1.00 94.75 180 GLU A N 1
ATOM 1461 C CA . GLU A 1 180 ? -2.962 -13.080 -10.701 1.00 94.75 180 GLU A CA 1
ATOM 1462 C C . GLU A 1 180 ? -1.751 -12.972 -11.628 1.00 94.75 180 GLU A C 1
ATOM 1464 O O . GLU A 1 180 ? -1.443 -13.932 -12.331 1.00 94.75 180 GLU A O 1
ATOM 1469 N N . LEU A 1 181 ? -1.016 -11.859 -11.556 1.00 93.12 181 LEU A N 1
ATOM 1470 C CA . LEU A 1 181 ? 0.243 -11.634 -12.270 1.00 93.12 181 LEU A CA 1
ATOM 1471 C C . LEU A 1 181 ? 1.443 -12.331 -11.618 1.00 93.12 181 LEU A C 1
ATOM 1473 O O . LEU A 1 181 ? 2.564 -12.157 -12.079 1.00 93.12 181 LEU A O 1
ATOM 1477 N N . LYS A 1 182 ? 1.238 -13.085 -10.531 1.00 93.50 182 LYS A N 1
ATOM 1478 C CA . LYS A 1 182 ? 2.291 -13.814 -9.802 1.00 93.50 182 LYS A CA 1
ATOM 1479 C C . LYS A 1 182 ? 3.400 -12.956 -9.190 1.00 93.50 182 LYS A C 1
ATOM 1481 O O . LYS A 1 182 ? 4.316 -13.494 -8.588 1.00 93.50 182 LYS A O 1
ATOM 1486 N N . ILE A 1 183 ? 3.255 -11.635 -9.162 1.00 92.62 183 ILE A N 1
ATOM 1487 C CA . ILE A 1 183 ? 4.205 -10.696 -8.538 1.00 92.62 183 ILE A CA 1
ATOM 1488 C C . ILE A 1 183 ? 4.447 -11.030 -7.052 1.00 92.62 183 ILE A C 1
ATOM 1490 O O . ILE A 1 183 ? 5.527 -10.788 -6.511 1.00 92.62 183 ILE A O 1
ATOM 1494 N N . LYS A 1 184 ? 3.459 -11.625 -6.370 1.00 93.69 184 LYS A N 1
ATOM 1495 C CA . LYS A 1 184 ? 3.580 -12.035 -4.960 1.00 93.69 184 LYS A CA 1
ATOM 1496 C C . LYS A 1 184 ? 4.593 -13.166 -4.719 1.00 93.69 184 LYS A C 1
ATOM 1498 O O . LYS A 1 184 ? 4.959 -13.377 -3.563 1.00 93.69 184 LYS A O 1
ATOM 1503 N N . SER A 1 185 ? 5.100 -13.832 -5.761 1.00 90.62 185 SER A N 1
ATOM 1504 C CA . SER A 1 185 ? 6.198 -14.811 -5.669 1.00 90.62 185 SER A CA 1
ATOM 1505 C C . SER A 1 185 ? 7.535 -14.209 -5.228 1.00 90.62 185 SER A C 1
ATOM 1507 O O . SER A 1 185 ? 8.466 -14.950 -4.904 1.00 90.62 185 SER A O 1
ATOM 1509 N N . LEU A 1 186 ? 7.615 -12.874 -5.174 1.00 89.56 186 LEU A N 1
ATOM 1510 C CA . LEU A 1 186 ? 8.725 -12.140 -4.585 1.00 89.56 186 LEU A CA 1
ATOM 1511 C C . LEU A 1 186 ? 8.912 -12.429 -3.090 1.00 89.56 186 LEU A C 1
ATOM 1513 O O . LEU A 1 186 ? 9.995 -12.210 -2.559 1.00 89.56 186 LEU A O 1
ATOM 1517 N N . GLU A 1 187 ? 7.849 -12.852 -2.395 1.00 88.75 187 GLU A N 1
ATOM 1518 C CA . GLU A 1 187 ? 7.853 -13.212 -0.966 1.00 88.75 187 GLU A CA 1
ATOM 1519 C C . GLU A 1 187 ? 8.399 -12.125 -0.013 1.00 88.75 187 GLU A C 1
ATOM 1521 O O . GLU A 1 187 ? 8.602 -12.366 1.177 1.00 88.75 187 GLU A O 1
ATOM 1526 N N . ASN A 1 188 ? 8.554 -10.886 -0.492 1.00 93.56 188 ASN A N 1
ATOM 1527 C CA . ASN A 1 188 ? 8.993 -9.744 0.299 1.00 93.56 188 ASN A CA 1
ATOM 1528 C C . ASN A 1 188 ? 7.837 -8.745 0.480 1.00 93.56 188 ASN A C 1
ATOM 1530 O O . ASN A 1 188 ? 7.620 -7.874 -0.372 1.00 93.56 188 ASN A O 1
ATOM 1534 N N . PRO A 1 189 ? 7.081 -8.821 1.592 1.00 95.00 189 PRO A N 1
ATOM 1535 C CA . PRO A 1 189 ? 5.894 -7.995 1.778 1.00 95.00 189 PRO A CA 1
ATOM 1536 C C . PRO A 1 189 ? 6.229 -6.502 1.915 1.00 95.00 189 PRO A C 1
ATOM 1538 O O . PRO A 1 189 ? 5.396 -5.656 1.596 1.00 95.00 189 PRO A O 1
ATOM 1541 N N . TYR A 1 190 ? 7.448 -6.146 2.337 1.00 95.50 190 TYR A N 1
ATOM 1542 C CA . TYR A 1 190 ? 7.873 -4.746 2.399 1.00 95.50 190 TYR A CA 1
ATOM 1543 C C . TYR A 1 190 ? 8.146 -4.180 1.001 1.00 95.50 190 TYR A C 1
ATOM 1545 O O . TYR A 1 190 ? 7.734 -3.055 0.722 1.00 95.50 190 TYR A O 1
ATOM 1553 N N . VAL A 1 191 ? 8.737 -4.957 0.092 1.00 94.31 191 VAL A N 1
ATOM 1554 C CA . VAL A 1 191 ? 8.903 -4.532 -1.308 1.00 94.31 191 VAL A CA 1
ATOM 1555 C C . VAL A 1 191 ? 7.561 -4.474 -2.028 1.00 94.31 191 VAL A C 1
ATOM 1557 O O . VAL A 1 191 ? 7.273 -3.471 -2.675 1.00 94.31 191 VAL A O 1
ATOM 1560 N N . LEU A 1 192 ? 6.685 -5.464 -1.832 1.00 95.31 192 LEU A N 1
ATOM 1561 C CA . LEU A 1 192 ? 5.313 -5.408 -2.353 1.00 95.31 192 LEU A CA 1
ATOM 1562 C C . LEU A 1 192 ? 4.568 -4.165 -1.846 1.00 95.31 192 LEU A C 1
ATOM 1564 O O . LEU A 1 192 ? 3.864 -3.516 -2.614 1.00 95.31 192 LEU A O 1
ATOM 1568 N N . SER A 1 193 ? 4.786 -3.763 -0.589 1.00 95.56 193 SER A N 1
ATOM 1569 C CA . SER A 1 193 ? 4.193 -2.531 -0.060 1.00 95.56 193 SER A CA 1
ATOM 1570 C C . SER A 1 193 ? 4.678 -1.281 -0.798 1.00 95.56 193 SER A C 1
ATOM 1572 O O . SER A 1 193 ? 3.882 -0.369 -1.009 1.00 95.56 193 SER A O 1
ATOM 1574 N N . LEU A 1 194 ? 5.942 -1.239 -1.240 1.00 94.12 194 LEU A N 1
ATOM 1575 C CA . LEU A 1 194 ? 6.478 -0.144 -2.056 1.00 94.12 194 LEU A CA 1
ATOM 1576 C C . LEU A 1 194 ? 5.871 -0.142 -3.460 1.00 94.12 194 LEU A C 1
ATOM 1578 O O . LEU A 1 194 ? 5.498 0.921 -3.945 1.00 94.12 194 LEU A O 1
ATOM 1582 N N . VAL A 1 195 ? 5.720 -1.317 -4.077 1.00 92.44 195 VAL A N 1
ATOM 1583 C CA . VAL A 1 195 ? 5.064 -1.460 -5.386 1.00 92.44 195 VAL A CA 1
ATOM 1584 C C . VAL A 1 195 ? 3.617 -0.972 -5.315 1.00 92.44 195 VAL A C 1
ATOM 1586 O O . VAL A 1 195 ? 3.213 -0.136 -6.117 1.00 92.44 195 VAL A O 1
ATOM 1589 N N . TYR A 1 196 ? 2.851 -1.421 -4.316 1.00 95.19 196 TYR A N 1
ATOM 1590 C CA . TYR A 1 196 ? 1.450 -1.016 -4.151 1.00 95.19 196 TYR A CA 1
ATOM 1591 C C . TYR A 1 196 ? 1.354 0.482 -3.867 1.00 95.19 196 TYR A C 1
ATOM 1593 O O . TYR A 1 196 ? 0.490 1.160 -4.414 1.00 95.19 196 TYR A O 1
ATOM 1601 N N . SER A 1 197 ? 2.274 1.006 -3.049 1.00 93.94 197 SER A N 1
ATOM 1602 C CA . SER A 1 197 ? 2.365 2.441 -2.786 1.00 93.94 197 SER A CA 1
ATOM 1603 C C . SER A 1 197 ? 2.579 3.225 -4.076 1.00 93.94 197 SER A C 1
ATOM 1605 O O . SER A 1 197 ? 1.834 4.160 -4.312 1.00 93.94 197 SER A O 1
ATOM 1607 N N . GLN A 1 198 ? 3.529 2.822 -4.928 1.00 90.44 198 GLN A N 1
ATOM 1608 C CA . GLN A 1 198 ? 3.857 3.530 -6.171 1.00 90.44 198 GLN A CA 1
ATOM 1609 C C . GLN A 1 198 ? 2.689 3.569 -7.169 1.00 90.44 198 GLN A C 1
ATOM 1611 O O . GLN A 1 198 ? 2.580 4.521 -7.937 1.00 90.44 198 GLN A O 1
ATOM 1616 N N . LEU A 1 199 ? 1.828 2.545 -7.170 1.00 91.25 199 LEU A N 1
ATOM 1617 C CA . LEU A 1 199 ? 0.631 2.494 -8.018 1.00 91.25 199 LEU A CA 1
ATOM 1618 C C . LEU A 1 199 ? -0.509 3.381 -7.500 1.00 91.25 199 LEU A C 1
ATOM 1620 O O . LEU A 1 199 ? -1.314 3.862 -8.292 1.00 91.25 199 LEU A O 1
ATOM 1624 N N . LEU A 1 200 ? -0.595 3.567 -6.182 1.00 91.00 200 LEU A N 1
ATOM 1625 C CA . LEU A 1 200 ? -1.678 4.310 -5.532 1.00 91.00 200 LEU A CA 1
ATOM 1626 C C . LEU A 1 200 ? -1.332 5.779 -5.292 1.00 91.00 200 LEU A C 1
ATOM 1628 O O . LEU A 1 200 ? -2.219 6.627 -5.307 1.00 91.00 200 LEU A O 1
ATOM 1632 N N . GLU A 1 201 ? -0.065 6.077 -5.014 1.00 84.62 201 GLU A N 1
ATOM 1633 C CA . GLU A 1 201 ? 0.395 7.403 -4.627 1.00 84.62 201 GLU A CA 1
ATOM 1634 C C . GLU A 1 201 ? 1.869 7.635 -4.988 1.00 84.62 201 GLU A C 1
ATOM 1636 O O . GLU A 1 201 ? 2.761 6.856 -4.643 1.00 84.62 201 GLU A O 1
ATOM 1641 N N . ASP A 1 202 ? 2.154 8.783 -5.597 1.00 75.81 202 ASP A N 1
ATOM 1642 C CA . ASP A 1 202 ? 3.511 9.217 -5.919 1.00 75.81 202 ASP A CA 1
ATOM 1643 C C . ASP A 1 202 ? 4.138 9.947 -4.718 1.00 75.81 202 ASP A C 1
ATOM 1645 O O . ASP A 1 202 ? 4.356 11.165 -4.692 1.00 75.81 202 ASP A O 1
ATOM 1649 N N . LYS A 1 203 ? 4.404 9.185 -3.650 1.00 79.81 203 LYS A N 1
ATOM 1650 C CA . LYS A 1 203 ? 5.053 9.687 -2.430 1.00 79.81 203 LYS A CA 1
ATOM 1651 C C . LYS A 1 203 ? 6.457 9.126 -2.271 1.00 79.81 203 LYS A C 1
ATOM 1653 O O . LYS A 1 203 ? 6.711 7.932 -2.372 1.00 79.81 203 LYS A O 1
ATOM 1658 N N . SER A 1 204 ? 7.381 9.990 -1.845 1.00 81.88 204 SER A N 1
ATOM 1659 C CA . SER A 1 204 ? 8.717 9.547 -1.427 1.00 81.88 204 SER A CA 1
ATOM 1660 C C . SER A 1 204 ? 8.632 8.525 -0.282 1.00 81.88 204 SER A C 1
ATOM 1662 O O . SER A 1 204 ? 7.832 8.722 0.635 1.00 81.88 204 SER A O 1
ATOM 1664 N N . ILE A 1 205 ? 9.545 7.545 -0.239 1.00 83.38 205 ILE A N 1
ATOM 1665 C CA . ILE A 1 205 ? 9.616 6.505 0.814 1.00 83.38 205 ILE A CA 1
ATOM 1666 C C . ILE A 1 205 ? 9.548 7.087 2.238 1.00 83.38 205 ILE A C 1
ATOM 1668 O O . ILE A 1 205 ? 8.915 6.517 3.123 1.00 83.38 205 ILE A O 1
ATOM 1672 N N . LYS A 1 206 ? 10.126 8.274 2.462 1.00 83.62 206 LYS A N 1
ATOM 1673 C CA . LYS A 1 206 ? 10.087 8.972 3.761 1.00 83.62 206 LYS A CA 1
ATOM 1674 C C . LYS A 1 206 ? 8.671 9.310 4.246 1.00 83.62 206 LYS A C 1
ATOM 1676 O O . LYS A 1 206 ? 8.455 9.384 5.449 1.00 83.62 206 LYS A O 1
ATOM 1681 N N . LYS A 1 207 ? 7.734 9.537 3.322 1.00 87.38 207 LYS A N 1
ATOM 1682 C CA . LYS A 1 207 ? 6.321 9.848 3.596 1.00 87.38 207 LYS A CA 1
ATOM 1683 C C . LYS A 1 207 ? 5.426 8.602 3.567 1.00 87.38 207 LYS A C 1
ATOM 1685 O O . LYS A 1 207 ? 4.284 8.672 4.014 1.00 87.38 207 LYS A O 1
ATOM 1690 N N . LEU A 1 208 ? 5.929 7.469 3.070 1.00 89.56 208 LEU A N 1
ATOM 1691 C CA . LEU A 1 208 ? 5.142 6.240 2.971 1.00 89.56 208 LEU A CA 1
ATOM 1692 C C . LEU A 1 208 ? 4.837 5.634 4.337 1.00 89.56 208 LEU A C 1
ATOM 1694 O O . LEU A 1 208 ? 3.742 5.128 4.529 1.00 89.56 208 LEU A O 1
ATOM 1698 N N . GLU A 1 209 ? 5.742 5.731 5.316 1.00 88.94 209 GLU A N 1
ATOM 1699 C CA . GLU A 1 209 ? 5.481 5.160 6.645 1.00 88.94 209 GLU A CA 1
ATOM 1700 C C . GLU A 1 209 ? 4.201 5.725 7.285 1.00 88.94 209 GLU A C 1
ATOM 1702 O O . GLU A 1 209 ? 3.422 4.971 7.867 1.00 88.94 209 GLU A O 1
ATOM 1707 N N . SER A 1 210 ? 3.984 7.041 7.210 1.00 87.31 210 SER A N 1
ATOM 1708 C CA . SER A 1 210 ? 2.778 7.669 7.758 1.00 87.31 210 SER A CA 1
ATOM 1709 C C . SER A 1 210 ? 1.540 7.316 6.948 1.00 87.31 210 SER A C 1
ATOM 1711 O O . SER A 1 210 ? 0.506 7.033 7.540 1.00 87.31 210 SER A O 1
ATOM 1713 N N . TRP A 1 211 ? 1.650 7.296 5.619 1.00 91.06 211 TRP A N 1
ATOM 1714 C CA . TRP A 1 211 ? 0.524 7.003 4.737 1.00 91.06 211 TRP A CA 1
ATOM 1715 C C . TRP A 1 211 ? 0.067 5.541 4.855 1.00 91.06 211 TRP A C 1
ATOM 1717 O O . TRP A 1 211 ? -1.100 5.298 5.144 1.00 91.06 211 TRP A O 1
ATOM 1727 N N . ILE A 1 212 ? 0.990 4.572 4.785 1.00 91.25 212 ILE A N 1
ATOM 1728 C CA . ILE A 1 212 ? 0.692 3.130 4.858 1.00 91.25 212 ILE A CA 1
ATOM 1729 C C . ILE A 1 212 ? -0.092 2.766 6.135 1.00 91.25 212 ILE A C 1
ATOM 1731 O O . ILE A 1 212 ? -0.932 1.867 6.108 1.00 91.25 212 ILE A O 1
ATOM 1735 N N . LYS A 1 213 ? 0.117 3.474 7.256 1.00 87.75 213 LYS A N 1
ATOM 1736 C CA . LYS A 1 213 ? -0.624 3.245 8.517 1.00 87.75 213 LYS A CA 1
ATOM 1737 C C . LYS A 1 213 ? -2.140 3.433 8.378 1.00 87.75 213 LYS A C 1
ATOM 1739 O O . LYS A 1 213 ? -2.885 2.809 9.132 1.00 87.75 213 LYS A O 1
ATOM 1744 N N . TYR A 1 214 ? -2.580 4.247 7.421 1.00 88.12 214 TYR A N 1
ATOM 1745 C CA . TYR A 1 214 ? -3.987 4.538 7.137 1.00 88.12 214 TYR A CA 1
ATOM 1746 C C . TYR A 1 214 ? -4.521 3.759 5.925 1.00 88.12 214 TYR A C 1
ATOM 1748 O O . TYR A 1 214 ? -5.544 4.113 5.347 1.00 88.12 214 TYR A O 1
ATOM 1756 N N . THR A 1 215 ? -3.847 2.672 5.556 1.00 92.31 215 THR A N 1
ATOM 1757 C CA . THR A 1 215 ? -4.231 1.786 4.452 1.00 92.31 215 THR A CA 1
ATOM 1758 C C . THR A 1 215 ? -4.443 0.355 4.950 1.00 92.31 215 THR A C 1
ATOM 1760 O O . THR A 1 215 ? -4.035 -0.008 6.059 1.00 92.31 215 THR A O 1
ATOM 1763 N N . GLU A 1 216 ? -5.055 -0.487 4.122 1.00 93.94 216 GLU A N 1
ATOM 1764 C CA . GLU A 1 216 ? -5.114 -1.936 4.337 1.00 93.94 216 GLU A CA 1
ATOM 1765 C C . GLU A 1 216 ? -3.829 -2.676 3.931 1.00 93.94 216 GLU A C 1
ATOM 1767 O O . GLU A 1 216 ? -3.699 -3.859 4.244 1.00 93.94 216 GLU A O 1
ATOM 1772 N N . ILE A 1 217 ? -2.836 -2.002 3.330 1.00 95.50 217 ILE A N 1
ATOM 1773 C CA . ILE A 1 217 ? -1.566 -2.619 2.900 1.00 95.50 217 ILE A CA 1
ATOM 1774 C C . ILE A 1 217 ? -0.909 -3.439 4.030 1.00 95.50 217 ILE A C 1
ATOM 1776 O O . ILE A 1 217 ? -0.550 -4.591 3.778 1.00 95.50 217 ILE A O 1
ATOM 1780 N N . PRO A 1 218 ? -0.792 -2.948 5.287 1.00 94.94 218 PRO A N 1
ATOM 1781 C CA . PRO A 1 218 ? -0.208 -3.739 6.369 1.00 94.94 218 PRO A CA 1
ATOM 1782 C C . PRO A 1 218 ? -0.972 -5.020 6.679 1.00 94.94 218 PRO A C 1
ATOM 1784 O O . PRO A 1 218 ? -0.367 -6.029 7.022 1.00 94.94 218 PRO A O 1
ATOM 1787 N N . SER A 1 219 ? -2.297 -4.984 6.576 1.00 92.50 219 SER A N 1
ATOM 1788 C CA . SER A 1 219 ? -3.152 -6.125 6.888 1.00 92.50 219 SER A CA 1
ATOM 1789 C C . SER A 1 219 ? -3.137 -7.147 5.753 1.00 92.50 219 SER A C 1
ATOM 1791 O O . SER A 1 219 ? -2.969 -8.338 6.009 1.00 92.50 219 SER A O 1
ATOM 1793 N N . VAL A 1 220 ? -3.225 -6.679 4.508 1.00 95.44 220 VAL A N 1
ATOM 1794 C CA . VAL A 1 220 ? -3.197 -7.503 3.292 1.00 95.44 220 VAL A CA 1
ATOM 1795 C C . VAL A 1 220 ? -1.847 -8.203 3.119 1.00 95.44 220 VAL A C 1
ATOM 1797 O O . VAL A 1 220 ? -1.801 -9.414 2.904 1.00 95.44 220 VAL A O 1
ATOM 1800 N N . LEU A 1 221 ? -0.743 -7.474 3.302 1.00 96.12 221 LEU A N 1
ATOM 1801 C CA . LEU A 1 221 ? 0.620 -8.003 3.160 1.00 96.12 221 LEU A CA 1
ATOM 1802 C C . LEU A 1 221 ? 1.203 -8.563 4.467 1.00 96.12 221 LEU A C 1
ATOM 1804 O O . LEU A 1 221 ? 2.357 -8.985 4.489 1.00 96.12 221 LEU A O 1
ATOM 1808 N N . ARG A 1 222 ? 0.420 -8.585 5.556 1.00 94.81 222 ARG A N 1
ATOM 1809 C CA . ARG A 1 222 ? 0.818 -9.103 6.880 1.00 94.81 222 ARG A CA 1
ATOM 1810 C C . ARG A 1 222 ? 2.109 -8.466 7.418 1.00 94.81 222 ARG A C 1
ATOM 1812 O O . ARG A 1 222 ? 3.006 -9.148 7.905 1.00 94.81 222 ARG A O 1
ATOM 1819 N N . LEU A 1 223 ? 2.202 -7.142 7.337 1.00 93.31 223 LEU A N 1
ATOM 1820 C CA . LEU A 1 223 ? 3.330 -6.369 7.854 1.00 93.31 223 LEU A CA 1
ATOM 1821 C C . LEU A 1 223 ? 3.211 -6.190 9.373 1.00 93.31 223 LEU A C 1
ATOM 1823 O O . LEU A 1 223 ? 2.234 -5.620 9.852 1.00 93.31 223 LEU A O 1
ATOM 1827 N N . ASP A 1 224 ? 4.243 -6.571 10.130 1.00 86.56 224 ASP A N 1
ATOM 1828 C CA . ASP A 1 224 ? 4.269 -6.349 11.587 1.00 86.56 224 ASP A CA 1
ATOM 1829 C C . ASP A 1 224 ? 4.325 -4.859 11.949 1.00 86.56 224 ASP A C 1
ATOM 1831 O O . ASP A 1 224 ? 3.548 -4.334 12.747 1.00 86.56 224 ASP A O 1
ATOM 1835 N N . LYS A 1 225 ? 5.325 -4.167 11.392 1.00 88.62 225 LYS A N 1
ATOM 1836 C CA . LYS A 1 225 ? 5.588 -2.750 11.639 1.00 88.62 225 LYS A CA 1
ATOM 1837 C C . LYS A 1 225 ? 6.305 -2.163 10.445 1.00 88.62 225 LYS A C 1
ATOM 1839 O O . LYS A 1 225 ? 7.417 -2.587 10.128 1.00 88.62 225 LYS A O 1
ATOM 1844 N N . VAL A 1 226 ? 5.694 -1.141 9.867 1.00 89.56 226 VAL A N 1
ATOM 1845 C CA . VAL A 1 226 ? 6.271 -0.354 8.782 1.00 89.56 226 VAL A CA 1
ATOM 1846 C C . VAL A 1 226 ? 7.164 0.726 9.380 1.00 89.56 226 VAL A C 1
ATOM 1848 O O . VAL A 1 226 ? 6.765 1.431 10.308 1.00 89.56 226 VAL A O 1
ATOM 1851 N N . SER A 1 227 ? 8.390 0.827 8.875 1.00 91.94 227 SER A N 1
ATOM 1852 C CA . SER A 1 227 ? 9.288 1.944 9.150 1.00 91.94 227 SER A CA 1
ATOM 1853 C C . SER A 1 227 ? 10.068 2.291 7.895 1.00 91.94 227 SER A C 1
ATOM 1855 O O . SER A 1 227 ? 10.382 1.403 7.102 1.00 91.94 227 SER A O 1
ATOM 1857 N N . VAL A 1 228 ? 10.436 3.564 7.739 1.00 90.38 228 VAL A N 1
ATOM 1858 C CA . VAL A 1 228 ? 11.278 4.005 6.610 1.00 90.38 228 VAL A CA 1
ATOM 1859 C C . VAL A 1 228 ? 12.546 3.153 6.495 1.00 90.38 228 VAL A C 1
ATOM 1861 O O . VAL A 1 228 ? 12.928 2.756 5.400 1.00 90.38 228 VAL A O 1
ATOM 1864 N N . LYS A 1 229 ? 13.169 2.817 7.632 1.00 90.62 229 LYS A N 1
ATOM 1865 C CA . LYS A 1 229 ? 14.360 1.962 7.679 1.00 90.62 229 LYS A CA 1
ATOM 1866 C C . LYS A 1 229 ? 14.099 0.586 7.053 1.00 90.62 229 LYS A C 1
ATOM 1868 O O . LYS A 1 229 ? 14.844 0.196 6.165 1.00 90.62 229 LYS A O 1
ATOM 1873 N N . LYS A 1 230 ? 13.029 -0.103 7.468 1.00 92.31 230 LYS A N 1
ATOM 1874 C CA . LYS A 1 230 ? 12.680 -1.428 6.936 1.00 92.31 230 LYS A CA 1
ATOM 1875 C C . LYS A 1 230 ? 12.365 -1.392 5.444 1.00 92.31 230 LYS A C 1
ATOM 1877 O O . LYS A 1 230 ? 12.795 -2.283 4.733 1.00 92.31 230 LYS A O 1
ATOM 1882 N N . LEU A 1 231 ? 11.658 -0.357 4.981 1.00 92.50 231 LEU A N 1
ATOM 1883 C CA . LEU A 1 231 ? 11.358 -0.176 3.557 1.00 92.50 231 LEU A CA 1
ATOM 1884 C C . LEU A 1 231 ? 12.635 -0.018 2.715 1.00 92.50 231 LEU A C 1
ATOM 1886 O O . LEU A 1 231 ? 12.713 -0.540 1.610 1.00 92.50 231 LEU A O 1
ATOM 1890 N N . TYR A 1 232 ? 13.650 0.689 3.224 1.00 90.25 232 TYR A N 1
ATOM 1891 C CA . TYR A 1 232 ? 14.940 0.790 2.535 1.00 90.25 232 TYR A CA 1
ATOM 1892 C C . TYR A 1 232 ? 15.748 -0.504 2.601 1.00 90.25 232 TYR A C 1
ATOM 1894 O O . TYR A 1 232 ? 16.349 -0.886 1.603 1.00 90.25 232 TYR A O 1
ATOM 1902 N N . GLU A 1 233 ? 15.787 -1.158 3.763 1.00 91.25 233 GLU A N 1
ATOM 1903 C CA . GLU A 1 233 ? 16.513 -2.419 3.937 1.00 91.25 233 GLU A CA 1
ATOM 1904 C C . GLU A 1 233 ? 15.925 -3.519 3.048 1.00 91.25 233 GLU A C 1
ATOM 1906 O O . GLU A 1 233 ? 16.688 -4.221 2.399 1.00 91.25 233 GLU A O 1
ATOM 1911 N N . SER A 1 234 ? 14.597 -3.584 2.899 1.00 92.44 234 SER A N 1
ATOM 1912 C CA . SER A 1 234 ? 13.948 -4.597 2.062 1.00 92.44 234 SER A CA 1
ATOM 1913 C C . SER A 1 234 ? 14.292 -4.495 0.576 1.00 92.44 234 SER A C 1
ATOM 1915 O O . SER A 1 234 ? 14.202 -5.485 -0.136 1.00 92.44 234 SER A O 1
ATOM 1917 N N . LEU A 1 235 ? 14.690 -3.314 0.088 1.00 89.81 235 LEU A N 1
ATOM 1918 C CA . LEU A 1 235 ? 15.157 -3.159 -1.295 1.00 89.81 235 LEU A CA 1
ATOM 1919 C C . LEU A 1 235 ? 16.515 -3.832 -1.531 1.00 89.81 235 LEU A C 1
ATOM 1921 O O . LEU A 1 235 ? 16.833 -4.147 -2.671 1.00 89.81 235 LEU A O 1
ATOM 1925 N N . ALA A 1 236 ? 17.319 -4.033 -0.482 1.00 88.44 236 ALA A N 1
ATOM 1926 C CA . ALA A 1 236 ? 18.592 -4.744 -0.585 1.00 88.44 236 ALA A CA 1
ATOM 1927 C C . ALA A 1 236 ? 18.414 -6.269 -0.667 1.00 88.44 236 ALA A C 1
ATOM 1929 O O . ALA A 1 236 ? 19.353 -6.959 -1.054 1.00 88.44 236 ALA A O 1
ATOM 1930 N N . ASP A 1 237 ? 17.224 -6.774 -0.330 1.00 87.38 237 ASP A N 1
ATOM 1931 C CA . ASP A 1 237 ? 16.881 -8.197 -0.395 1.00 87.38 237 ASP A CA 1
ATOM 1932 C C . ASP A 1 237 ? 16.427 -8.628 -1.803 1.00 87.38 237 ASP A C 1
ATOM 1934 O O . ASP A 1 237 ? 16.088 -9.789 -2.006 1.00 87.38 237 ASP A O 1
ATOM 1938 N N . ILE A 1 238 ? 16.383 -7.693 -2.759 1.00 89.12 238 ILE A N 1
ATOM 1939 C CA . ILE A 1 238 ? 15.986 -7.933 -4.147 1.00 89.12 238 ILE A CA 1
ATOM 1940 C C . ILE A 1 238 ? 17.229 -7.957 -5.030 1.00 89.12 238 ILE A C 1
ATOM 1942 O O . ILE A 1 238 ? 18.027 -7.016 -5.014 1.00 89.12 238 ILE A O 1
ATOM 1946 N N . ASN A 1 239 ? 17.363 -9.004 -5.836 1.00 86.94 239 ASN A N 1
ATOM 1947 C CA . ASN A 1 239 ? 18.418 -9.156 -6.830 1.00 86.94 239 ASN A CA 1
ATOM 1948 C C . ASN A 1 239 ? 17.842 -9.422 -8.235 1.00 86.94 239 ASN A C 1
ATOM 1950 O O . ASN A 1 239 ? 16.627 -9.498 -8.425 1.00 86.94 239 ASN A O 1
ATOM 1954 N N . ASP A 1 240 ? 18.728 -9.561 -9.222 1.00 84.69 240 ASP A N 1
ATOM 1955 C CA . ASP A 1 240 ? 18.339 -9.815 -10.614 1.00 84.69 240 ASP A CA 1
ATOM 1956 C C . ASP A 1 240 ? 17.618 -11.165 -10.784 1.00 84.69 240 ASP A C 1
ATOM 1958 O O . ASP A 1 240 ? 16.648 -11.237 -11.533 1.00 84.69 240 ASP A O 1
ATOM 1962 N N . GLU A 1 241 ? 17.988 -12.199 -10.018 1.00 88.44 241 GLU A N 1
ATOM 1963 C CA . GLU A 1 241 ? 17.319 -13.512 -10.044 1.00 88.44 241 GLU A C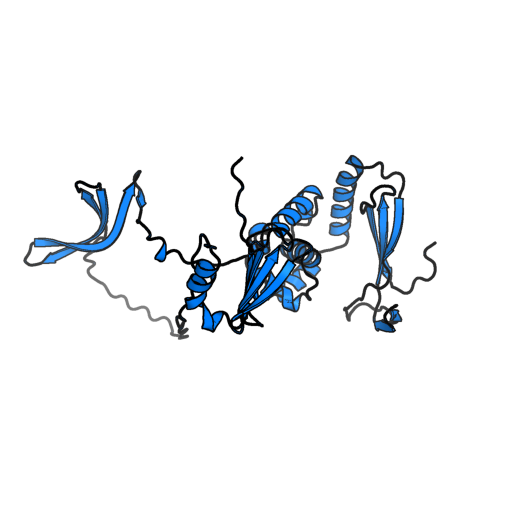A 1
ATOM 1964 C C . GLU A 1 241 ? 15.844 -13.406 -9.619 1.00 88.44 241 GLU A C 1
ATOM 1966 O O . GLU A 1 241 ? 14.972 -14.068 -10.186 1.00 88.44 241 GLU A O 1
ATOM 1971 N N . ASN A 1 242 ? 15.529 -12.542 -8.644 1.00 89.44 242 ASN A N 1
ATOM 1972 C CA . ASN A 1 242 ? 14.144 -12.274 -8.259 1.00 89.44 242 ASN A CA 1
ATOM 1973 C C . ASN A 1 242 ? 13.352 -11.657 -9.417 1.00 89.44 242 ASN A C 1
ATOM 1975 O O . ASN A 1 242 ? 12.200 -12.032 -9.637 1.00 89.44 242 ASN A O 1
ATOM 1979 N N . PHE A 1 243 ? 13.952 -10.714 -10.149 1.00 85.62 243 PHE A N 1
ATOM 1980 C CA . PHE A 1 243 ? 13.305 -10.076 -11.294 1.00 85.62 243 PHE A CA 1
ATOM 1981 C C . PHE A 1 243 ? 13.130 -11.037 -12.468 1.00 85.62 243 PHE A C 1
ATOM 1983 O O . PHE A 1 243 ? 12.072 -11.024 -13.089 1.00 85.62 243 PHE A O 1
ATOM 1990 N N . GLU A 1 244 ? 14.127 -11.872 -12.763 1.00 87.88 244 GLU A N 1
ATOM 1991 C CA . GLU A 1 244 ? 14.039 -12.900 -13.805 1.00 87.88 244 GLU A CA 1
ATOM 1992 C C . GLU A 1 244 ? 12.888 -13.864 -13.523 1.00 87.88 244 GLU A C 1
ATOM 1994 O O . GLU A 1 244 ? 12.016 -14.032 -14.374 1.00 87.88 244 GLU A O 1
ATOM 1999 N N . LYS A 1 245 ? 12.803 -14.383 -12.292 1.00 89.38 245 LYS A N 1
ATOM 2000 C CA . LYS A 1 245 ? 11.704 -15.260 -11.873 1.00 89.38 245 LYS A CA 1
ATOM 2001 C C . LYS A 1 245 ? 10.333 -14.598 -12.046 1.00 89.38 245 LYS A C 1
ATOM 2003 O O . LYS A 1 245 ? 9.420 -15.208 -12.595 1.00 89.38 245 LYS A O 1
ATOM 2008 N N . ILE A 1 246 ? 10.176 -13.349 -11.598 1.00 89.38 246 ILE A N 1
ATOM 2009 C CA . ILE A 1 246 ? 8.905 -12.619 -11.743 1.00 89.38 246 ILE A CA 1
ATOM 2010 C C . ILE A 1 246 ? 8.572 -12.393 -13.219 1.00 89.38 246 ILE A C 1
ATOM 2012 O O . ILE A 1 246 ? 7.421 -12.569 -13.609 1.00 89.38 246 ILE A O 1
ATOM 2016 N N . ASN A 1 247 ? 9.557 -12.024 -14.044 1.00 88.06 247 ASN A N 1
ATOM 2017 C CA . ASN A 1 247 ? 9.348 -11.821 -15.477 1.00 88.06 247 ASN A CA 1
ATOM 2018 C C . ASN A 1 247 ? 8.887 -13.119 -16.155 1.00 88.06 247 ASN A C 1
ATOM 2020 O O . ASN A 1 247 ? 7.941 -13.081 -16.934 1.00 88.06 247 ASN A O 1
ATOM 2024 N N . GLU A 1 248 ? 9.505 -14.262 -15.846 1.00 89.81 248 GLU A N 1
ATOM 2025 C CA . GLU A 1 248 ? 9.098 -15.567 -16.385 1.00 89.81 248 GLU A CA 1
ATOM 2026 C C . GLU A 1 248 ? 7.665 -15.936 -15.977 1.00 89.81 248 GLU A C 1
ATOM 2028 O O . GLU A 1 248 ? 6.857 -16.362 -16.809 1.00 89.81 248 GLU A O 1
ATOM 2033 N N . GLU A 1 249 ? 7.315 -15.732 -14.705 1.00 91.75 249 GLU A N 1
ATOM 2034 C CA . GLU A 1 249 ? 5.966 -15.997 -14.213 1.00 91.75 249 GLU A CA 1
ATOM 2035 C C . GLU A 1 249 ? 4.934 -15.067 -14.868 1.00 91.75 249 GLU A C 1
ATOM 2037 O O . GLU A 1 249 ? 3.906 -15.542 -15.354 1.00 91.75 249 GLU A O 1
ATOM 2042 N N . MET A 1 250 ? 5.217 -13.766 -14.964 1.00 90.31 250 MET A N 1
ATOM 2043 C CA . MET A 1 250 ? 4.354 -12.797 -15.647 1.00 90.31 250 MET A CA 1
ATOM 2044 C C . MET A 1 250 ? 4.209 -13.113 -17.139 1.00 90.31 250 MET A C 1
ATOM 2046 O O . MET A 1 250 ? 3.096 -13.089 -17.664 1.00 90.31 250 MET A O 1
ATOM 2050 N N . PHE A 1 251 ? 5.304 -13.474 -17.814 1.00 90.06 251 PHE A N 1
ATOM 2051 C CA . PHE A 1 251 ? 5.291 -13.899 -19.211 1.00 90.06 251 PHE A CA 1
ATOM 2052 C C . PHE A 1 251 ? 4.347 -15.083 -19.415 1.00 90.06 251 PHE A C 1
ATOM 2054 O O . PHE A 1 251 ? 3.515 -15.062 -20.321 1.00 90.06 251 PHE A O 1
ATOM 2061 N N . SER A 1 252 ? 4.412 -16.086 -18.531 1.00 90.38 252 SER A N 1
ATOM 2062 C CA . SER A 1 252 ? 3.516 -17.243 -18.595 1.00 90.38 252 SER A CA 1
ATOM 2063 C C . SER A 1 252 ? 2.041 -16.857 -18.459 1.00 90.38 252 SER A C 1
ATOM 2065 O O . SER A 1 252 ? 1.190 -17.465 -19.105 1.00 90.38 252 SER A O 1
ATOM 2067 N N . VAL A 1 253 ? 1.731 -15.826 -17.663 1.00 92.62 253 VAL A N 1
ATOM 2068 C CA . VAL A 1 253 ? 0.371 -15.299 -17.527 1.00 92.62 253 VAL A CA 1
ATOM 2069 C C . VAL A 1 253 ? -0.062 -14.617 -18.820 1.00 92.62 253 VAL A C 1
ATOM 2071 O O . VAL A 1 253 ? -1.109 -14.975 -19.359 1.00 92.62 253 VAL A O 1
ATOM 2074 N N . PHE A 1 254 ? 0.736 -13.686 -19.346 1.00 91.75 254 PHE A N 1
ATOM 2075 C CA . PHE A 1 254 ? 0.383 -12.919 -20.544 1.00 91.75 254 PHE A CA 1
ATOM 2076 C C . PHE A 1 254 ? 0.307 -13.764 -21.810 1.00 91.75 254 PHE A C 1
ATOM 2078 O O . PHE A 1 254 ? -0.543 -13.500 -22.657 1.00 91.75 254 PHE A O 1
ATOM 2085 N N . ASN A 1 255 ? 1.112 -14.822 -21.914 1.00 89.44 255 ASN A N 1
ATOM 2086 C CA . ASN A 1 255 ? 1.100 -15.718 -23.069 1.00 89.44 255 ASN A CA 1
ATOM 2087 C C . ASN A 1 255 ? -0.225 -16.498 -23.200 1.00 89.44 255 ASN A C 1
ATOM 2089 O O . ASN A 1 255 ? -0.502 -17.085 -24.241 1.00 89.44 255 ASN A O 1
ATOM 2093 N N . ASN A 1 256 ? -1.067 -16.501 -22.157 1.00 91.06 256 ASN A N 1
ATOM 2094 C CA . ASN A 1 256 ? -2.427 -17.043 -22.233 1.00 91.06 256 ASN A CA 1
ATOM 2095 C C . ASN A 1 256 ? -3.446 -16.049 -22.817 1.00 91.06 256 ASN A C 1
ATOM 2097 O O . ASN A 1 256 ? -4.550 -16.461 -23.169 1.00 91.06 256 ASN A O 1
ATOM 2101 N N . TYR A 1 257 ? -3.112 -14.757 -22.879 1.00 89.81 257 TYR A N 1
ATOM 2102 C CA . TYR A 1 257 ? -3.999 -13.690 -23.355 1.00 89.81 257 TYR A CA 1
ATOM 2103 C C . TYR A 1 257 ? -3.660 -13.221 -24.772 1.00 89.81 257 TYR A C 1
ATOM 2105 O O . TYR A 1 257 ? -4.554 -12.786 -25.491 1.00 89.81 257 TYR A O 1
ATOM 2113 N N . GLU A 1 258 ? -2.393 -13.308 -25.174 1.00 89.00 258 GLU A N 1
ATOM 2114 C CA . GLU A 1 258 ? -1.904 -12.847 -26.474 1.00 89.00 258 GLU A CA 1
ATOM 2115 C C . GLU A 1 258 ? -0.754 -13.741 -26.957 1.00 89.00 258 GLU A C 1
ATOM 2117 O O . GLU A 1 258 ? 0.043 -14.217 -26.149 1.00 89.00 258 GLU A O 1
ATOM 2122 N N . ASP A 1 259 ? -0.645 -13.945 -28.274 1.00 84.56 259 ASP A N 1
ATOM 2123 C CA . ASP A 1 259 ? 0.558 -14.525 -28.876 1.00 84.56 259 ASP A CA 1
ATOM 2124 C C . ASP A 1 259 ? 1.702 -13.500 -28.845 1.00 84.56 259 ASP A C 1
ATOM 2126 O O . ASP A 1 259 ? 1.730 -12.535 -29.609 1.00 84.56 259 ASP A O 1
ATOM 2130 N N . ILE A 1 260 ? 2.679 -13.739 -27.971 1.00 83.62 260 ILE A N 1
ATOM 2131 C CA . ILE A 1 260 ? 3.806 -12.830 -27.724 1.00 83.62 260 ILE A CA 1
ATOM 2132 C C . ILE A 1 260 ? 4.927 -12.998 -28.777 1.00 83.62 260 ILE A C 1
ATOM 2134 O O . ILE A 1 260 ? 6.028 -12.469 -28.636 1.00 83.62 260 ILE A O 1
ATOM 2138 N N . SER A 1 261 ? 4.674 -13.698 -29.890 1.00 82.81 261 SER A N 1
ATOM 2139 C CA . SER A 1 261 ? 5.626 -13.808 -31.008 1.00 82.81 261 SER A CA 1
ATOM 2140 C C . SER A 1 261 ? 6.007 -12.455 -31.633 1.00 82.81 261 SER A C 1
ATOM 2142 O O . SER A 1 261 ? 7.050 -12.342 -32.284 1.00 82.81 261 SER A O 1
ATOM 2144 N N . LYS A 1 262 ? 5.191 -11.415 -31.414 1.00 86.12 262 LYS A N 1
ATOM 2145 C CA . LYS A 1 262 ? 5.453 -10.032 -31.825 1.00 86.12 262 LYS A CA 1
ATOM 2146 C C . LYS A 1 262 ? 5.582 -9.133 -30.600 1.00 86.12 262 LYS A C 1
ATOM 2148 O O . LYS A 1 262 ? 4.670 -9.048 -29.782 1.00 86.12 262 LYS A O 1
ATOM 2153 N N . ALA A 1 263 ? 6.691 -8.404 -30.525 1.00 87.62 263 ALA A N 1
ATOM 2154 C CA . ALA A 1 263 ? 6.970 -7.479 -29.438 1.00 87.62 263 ALA A CA 1
ATOM 2155 C C . ALA A 1 263 ? 7.481 -6.134 -29.960 1.00 87.62 263 ALA A C 1
ATOM 2157 O O . ALA A 1 263 ? 8.148 -6.064 -30.994 1.00 87.62 263 ALA A O 1
ATOM 2158 N N . THR A 1 264 ? 7.200 -5.079 -29.201 1.00 89.44 264 THR A N 1
ATOM 2159 C CA . THR A 1 264 ? 7.747 -3.734 -29.398 1.00 89.44 264 THR A CA 1
ATOM 2160 C C . THR A 1 264 ? 8.628 -3.383 -28.209 1.00 89.44 264 THR A C 1
ATOM 2162 O O . THR A 1 264 ? 8.291 -3.691 -27.068 1.00 89.44 264 THR A O 1
ATOM 2165 N N . ILE A 1 265 ? 9.750 -2.709 -28.455 1.00 87.81 265 ILE A N 1
ATOM 2166 C CA . ILE A 1 265 ? 10.594 -2.164 -27.389 1.00 87.81 265 ILE A CA 1
ATOM 2167 C C . ILE A 1 265 ? 10.232 -0.694 -27.187 1.00 87.81 265 ILE A C 1
ATOM 2169 O O . ILE A 1 265 ? 10.281 0.105 -28.120 1.00 87.81 265 ILE A O 1
ATOM 2173 N N . ILE A 1 266 ? 9.879 -0.341 -25.955 1.00 87.12 266 ILE A N 1
ATOM 2174 C CA . ILE A 1 266 ? 9.626 1.029 -25.521 1.00 87.12 266 ILE A CA 1
ATOM 2175 C C . ILE A 1 266 ? 10.841 1.510 -24.724 1.00 87.12 266 ILE A C 1
ATOM 2177 O O . ILE A 1 266 ? 11.202 0.911 -23.711 1.00 87.12 266 ILE A O 1
ATOM 2181 N N . ASP A 1 267 ? 11.455 2.613 -25.159 1.00 82.88 267 ASP A N 1
ATOM 2182 C CA . ASP A 1 267 ? 12.501 3.293 -24.388 1.00 82.88 267 ASP A CA 1
ATOM 2183 C C . ASP A 1 267 ? 11.871 4.245 -23.362 1.00 82.88 267 ASP A C 1
ATOM 2185 O O . ASP A 1 267 ? 11.386 5.338 -23.686 1.00 82.88 267 ASP A O 1
ATOM 2189 N N . ILE A 1 268 ? 11.891 3.834 -22.095 1.00 81.38 268 ILE A N 1
ATOM 2190 C CA . ILE A 1 268 ? 11.475 4.669 -20.973 1.00 81.38 268 ILE A CA 1
ATOM 2191 C C . ILE A 1 268 ? 12.660 5.554 -20.573 1.00 81.38 268 ILE A C 1
ATOM 2193 O O . ILE A 1 268 ? 13.493 5.228 -19.718 1.00 81.38 268 ILE A O 1
ATOM 2197 N N . THR A 1 269 ? 12.716 6.709 -21.233 1.00 68.00 269 THR A N 1
ATOM 2198 C CA . THR A 1 269 ? 13.686 7.783 -20.984 1.00 68.00 269 THR A CA 1
ATOM 2199 C C . THR A 1 269 ? 13.269 8.689 -19.814 1.00 68.00 269 THR A C 1
ATOM 2201 O O . THR A 1 269 ? 12.095 8.788 -19.482 1.00 68.00 269 THR A O 1
ATOM 2204 N N . ASP A 1 270 ? 14.241 9.375 -19.197 1.00 68.56 270 ASP A N 1
ATOM 2205 C CA . ASP A 1 270 ? 14.067 10.347 -18.092 1.00 68.56 270 ASP A CA 1
ATOM 2206 C C . ASP A 1 270 ? 13.778 9.779 -16.685 1.00 68.56 270 ASP A C 1
ATOM 2208 O O . ASP A 1 270 ? 13.294 10.491 -15.804 1.00 68.56 270 ASP A O 1
ATOM 2212 N N . THR A 1 271 ? 14.176 8.536 -16.400 1.00 76.44 271 THR A N 1
ATOM 2213 C CA . THR A 1 271 ? 14.119 8.023 -15.022 1.00 76.44 271 THR A CA 1
ATOM 2214 C C . THR A 1 271 ? 15.289 8.568 -14.194 1.00 76.44 271 THR A C 1
ATOM 2216 O O . THR A 1 271 ? 16.464 8.325 -14.488 1.00 76.44 271 THR A O 1
ATOM 2219 N N . TYR A 1 272 ? 14.988 9.321 -13.133 1.00 77.88 272 TYR A N 1
ATOM 2220 C CA . TYR A 1 272 ? 15.995 9.932 -12.263 1.00 77.88 272 TYR A CA 1
ATOM 2221 C C . TYR A 1 272 ? 16.566 8.951 -11.239 1.00 77.88 272 TYR A C 1
ATOM 2223 O O . TYR A 1 272 ? 15.857 8.452 -10.370 1.00 77.88 272 TYR A O 1
ATOM 2231 N N . PHE A 1 273 ? 17.885 8.764 -11.257 1.00 78.62 273 PHE A N 1
ATOM 2232 C CA . PHE A 1 273 ? 18.579 7.941 -10.272 1.00 78.62 273 PHE A CA 1
ATOM 2233 C C . PHE A 1 273 ? 19.081 8.781 -9.087 1.00 78.62 273 PHE A C 1
ATOM 2235 O O . PHE A 1 273 ? 19.935 9.659 -9.237 1.00 78.62 273 PHE A O 1
ATOM 2242 N N . ALA A 1 274 ? 18.589 8.483 -7.882 1.00 71.19 274 ALA A N 1
ATOM 2243 C CA . ALA A 1 274 ? 18.904 9.229 -6.658 1.00 71.19 274 ALA A CA 1
ATOM 2244 C C . ALA A 1 274 ? 20.091 8.666 -5.839 1.00 71.19 274 ALA A C 1
ATOM 2246 O O . ALA A 1 274 ? 20.367 9.150 -4.742 1.00 71.19 274 ALA A O 1
ATOM 2247 N N . GLY A 1 275 ? 20.816 7.659 -6.339 1.00 70.12 275 GLY A N 1
ATOM 2248 C CA . GLY A 1 275 ? 21.903 7.011 -5.597 1.00 70.12 275 GLY A CA 1
ATOM 2249 C C . GLY A 1 275 ? 23.281 7.678 -5.735 1.00 70.12 275 GLY A C 1
ATOM 2250 O O . GLY A 1 275 ? 23.700 8.162 -6.796 1.00 70.12 275 GLY A O 1
ATOM 2251 N N . SER A 1 276 ? 24.049 7.651 -4.644 1.00 66.88 276 SER A N 1
ATOM 2252 C CA . SER A 1 276 ? 25.412 8.197 -4.589 1.00 66.88 276 SER A CA 1
ATOM 2253 C C . SER A 1 276 ? 26.478 7.225 -5.104 1.00 66.88 276 SER A C 1
ATOM 2255 O O . SER A 1 276 ? 27.453 7.678 -5.697 1.00 66.88 276 SER A O 1
ATOM 2257 N N . LYS A 1 277 ? 26.270 5.912 -4.939 1.00 69.38 277 LYS A N 1
ATOM 2258 C CA . LYS A 1 277 ? 27.303 4.879 -5.146 1.00 69.38 277 LYS A CA 1
ATOM 2259 C C . LYS A 1 277 ? 27.530 4.434 -6.595 1.00 69.38 277 LYS A C 1
ATOM 2261 O O . LYS A 1 277 ? 28.579 3.873 -6.877 1.00 69.38 277 LYS A O 1
ATOM 2266 N N . ILE A 1 278 ? 26.596 4.687 -7.514 1.00 69.06 278 ILE A N 1
ATOM 2267 C CA . ILE A 1 278 ? 26.769 4.296 -8.923 1.00 69.06 278 ILE A CA 1
ATOM 2268 C C . ILE A 1 278 ? 27.480 5.411 -9.696 1.00 69.06 278 ILE A C 1
ATOM 2270 O O . ILE A 1 278 ? 27.062 6.577 -9.640 1.00 69.06 278 ILE A O 1
ATOM 2274 N N . ASN A 1 279 ? 28.527 5.055 -10.442 1.00 70.31 279 ASN A N 1
ATOM 2275 C CA . ASN A 1 279 ? 29.299 5.968 -11.283 1.00 70.31 279 ASN A CA 1
ATOM 2276 C C . ASN A 1 279 ? 28.591 6.261 -12.625 1.00 70.31 279 ASN A C 1
ATOM 2278 O O . ASN A 1 279 ? 29.066 5.895 -13.694 1.00 70.31 279 ASN A O 1
ATOM 2282 N N . ILE A 1 280 ? 27.424 6.909 -12.564 1.00 75.56 280 ILE A N 1
ATOM 2283 C CA . ILE A 1 280 ? 26.694 7.409 -13.741 1.00 75.56 280 ILE A CA 1
ATOM 2284 C C . ILE A 1 280 ? 26.994 8.901 -13.913 1.00 75.56 280 ILE A C 1
ATOM 2286 O O . ILE A 1 280 ? 26.887 9.675 -12.953 1.00 75.56 280 ILE A O 1
ATOM 2290 N N . LYS A 1 281 ? 27.335 9.324 -15.139 1.00 78.12 281 LYS A N 1
ATOM 2291 C CA . LYS A 1 281 ? 27.501 10.751 -15.461 1.00 78.12 281 LYS A CA 1
ATOM 2292 C C . LYS A 1 281 ? 26.155 11.471 -15.355 1.00 78.12 281 LYS A C 1
ATOM 2294 O O . LYS A 1 281 ? 25.135 10.971 -15.821 1.00 78.12 281 LYS A O 1
ATOM 2299 N N . LYS A 1 282 ? 26.159 12.665 -14.761 1.00 82.56 282 LYS A N 1
ATOM 2300 C CA . LYS A 1 282 ? 24.970 13.525 -14.715 1.00 82.56 282 LYS A CA 1
ATOM 2301 C C . LYS A 1 282 ? 24.726 14.150 -16.087 1.00 82.56 282 LYS A C 1
ATOM 2303 O O . LYS A 1 282 ? 25.676 14.576 -16.738 1.00 82.56 282 LYS A O 1
ATOM 2308 N N . ARG A 1 283 ? 23.463 14.262 -16.484 1.00 77.56 283 ARG A N 1
ATOM 2309 C CA . ARG A 1 283 ? 23.035 14.909 -17.726 1.00 77.56 283 ARG A CA 1
ATOM 2310 C C . ARG A 1 283 ? 21.741 15.682 -17.522 1.00 77.56 283 ARG A C 1
ATOM 2312 O O . ARG A 1 283 ? 21.052 15.508 -16.519 1.00 77.56 283 ARG A O 1
ATOM 2319 N N . LYS A 1 284 ? 21.451 16.558 -18.478 1.00 80.56 284 LYS A N 1
ATOM 2320 C CA . LYS A 1 284 ? 20.227 17.350 -18.520 1.00 80.56 284 LYS A CA 1
ATOM 2321 C C . LYS A 1 284 ? 19.075 16.468 -19.021 1.00 80.56 284 LYS A C 1
ATOM 2323 O O . LYS A 1 284 ? 19.179 15.932 -20.123 1.00 80.56 284 LYS A O 1
ATOM 2328 N N . GLY A 1 285 ? 18.041 16.287 -18.204 1.00 77.12 285 GLY A N 1
ATOM 2329 C CA . GLY A 1 285 ? 16.780 15.657 -18.605 1.00 77.12 285 GLY A CA 1
ATOM 2330 C C . GLY A 1 285 ? 15.950 16.574 -19.504 1.00 77.12 285 GLY A C 1
ATOM 2331 O O . GLY A 1 285 ? 16.298 17.748 -19.702 1.00 77.12 285 GLY A O 1
ATOM 2332 N N . LYS A 1 286 ? 14.842 16.057 -20.050 1.00 76.25 286 LYS A N 1
ATOM 2333 C CA . LYS A 1 286 ? 13.927 16.848 -20.902 1.00 76.25 286 LYS A CA 1
ATOM 2334 C C . LYS A 1 286 ? 13.329 18.064 -20.182 1.00 76.25 286 LYS A C 1
ATOM 2336 O O . LYS A 1 286 ? 13.127 19.110 -20.793 1.00 76.25 286 LYS A O 1
ATOM 2341 N N . ASP A 1 287 ? 13.153 17.969 -18.867 1.00 80.19 287 ASP A N 1
ATOM 2342 C CA . ASP A 1 287 ? 12.719 19.045 -17.958 1.00 80.19 287 ASP A CA 1
ATOM 2343 C C . ASP A 1 287 ? 13.817 20.087 -17.640 1.00 80.19 287 ASP A C 1
ATOM 2345 O O . ASP A 1 287 ? 13.622 20.981 -16.818 1.00 80.19 287 ASP A O 1
ATOM 2349 N N . LYS A 1 288 ? 14.988 19.980 -18.281 1.00 81.38 288 LYS A N 1
ATOM 2350 C CA . LYS A 1 288 ? 16.181 20.815 -18.077 1.00 81.38 288 LYS A CA 1
ATOM 2351 C C . LYS A 1 288 ? 16.927 20.595 -16.754 1.00 81.38 288 LYS A C 1
ATOM 2353 O O . LYS A 1 288 ? 17.920 21.293 -16.524 1.00 81.38 288 LYS A O 1
ATOM 2358 N N . LYS A 1 289 ? 16.541 19.626 -15.923 1.00 83.00 289 LYS A N 1
ATOM 2359 C CA . LYS A 1 289 ? 17.217 19.304 -14.660 1.00 83.00 289 LYS A CA 1
ATOM 2360 C C . LYS A 1 289 ? 18.467 18.464 -14.907 1.00 83.00 289 LYS A C 1
ATOM 2362 O O . LYS A 1 289 ? 18.449 17.512 -15.679 1.00 83.00 289 LYS A O 1
ATOM 2367 N N . ILE A 1 290 ? 19.573 18.796 -14.238 1.00 82.62 290 ILE A N 1
ATOM 2368 C CA . ILE A 1 290 ? 20.826 18.033 -14.347 1.00 82.62 290 ILE A CA 1
ATOM 2369 C C . ILE A 1 290 ? 20.892 16.990 -13.231 1.00 82.62 290 ILE A C 1
ATOM 2371 O O . ILE A 1 290 ? 21.019 17.335 -12.056 1.00 82.62 290 ILE A O 1
ATOM 2375 N N . SER A 1 291 ? 20.842 15.709 -13.590 1.00 84.00 291 SER A N 1
ATOM 2376 C CA . SER A 1 291 ? 20.916 14.599 -12.636 1.00 84.00 291 SER A CA 1
ATOM 2377 C C . SER A 1 291 ? 21.444 13.319 -13.290 1.00 84.00 291 SER A C 1
ATOM 2379 O O . SER A 1 291 ? 21.707 13.284 -14.490 1.00 84.00 291 SER A O 1
ATOM 2381 N N . LYS A 1 292 ? 21.645 12.261 -12.500 1.00 84.38 292 LYS A N 1
ATOM 2382 C CA . LYS A 1 292 ? 21.917 10.920 -13.031 1.00 84.38 292 LYS A CA 1
ATOM 2383 C C . LYS A 1 292 ? 20.613 10.369 -13.613 1.00 84.38 292 LYS A C 1
ATOM 2385 O O . LYS A 1 292 ? 19.603 10.359 -12.911 1.00 84.38 292 LYS A O 1
ATOM 2390 N N . LEU A 1 293 ? 20.648 9.935 -14.869 1.00 82.19 293 LEU A N 1
ATOM 2391 C CA . LEU A 1 293 ? 19.512 9.312 -15.546 1.00 82.19 293 LEU A CA 1
ATOM 2392 C C . LEU A 1 293 ? 19.785 7.825 -15.773 1.00 82.19 293 LEU A C 1
ATOM 2394 O O . LEU A 1 293 ? 20.919 7.430 -16.058 1.00 82.19 293 LEU A O 1
ATOM 2398 N N . THR A 1 294 ? 18.732 7.030 -15.660 1.00 81.81 294 THR A N 1
ATOM 2399 C CA . THR A 1 294 ? 18.670 5.634 -16.093 1.00 81.81 294 THR A CA 1
ATOM 2400 C C . THR A 1 294 ? 17.622 5.510 -17.199 1.00 81.81 294 THR A C 1
ATOM 2402 O O . THR A 1 294 ? 16.659 6.280 -17.234 1.00 81.81 294 THR A O 1
ATOM 2405 N N . GLN A 1 295 ? 17.867 4.603 -18.138 1.00 82.06 295 GLN A N 1
ATOM 2406 C CA . GLN A 1 295 ? 16.941 4.234 -19.207 1.00 82.06 295 GLN A CA 1
ATOM 2407 C C . GLN A 1 295 ? 16.453 2.818 -18.937 1.00 82.06 295 GLN A C 1
ATOM 2409 O O . GLN A 1 295 ? 17.239 1.958 -18.535 1.00 82.06 295 GLN A O 1
ATOM 2414 N N . ILE A 1 296 ? 15.166 2.577 -19.156 1.00 85.19 296 ILE A N 1
ATOM 2415 C CA . ILE A 1 296 ? 14.589 1.239 -19.059 1.00 85.19 296 ILE A CA 1
ATOM 2416 C C . ILE A 1 296 ? 14.055 0.893 -20.442 1.00 85.19 296 ILE A C 1
ATOM 2418 O O . ILE A 1 296 ? 13.095 1.503 -20.903 1.00 85.19 296 ILE A O 1
ATOM 2422 N N . GLY A 1 297 ? 14.692 -0.072 -21.101 1.00 87.56 297 GLY A N 1
ATOM 2423 C CA . GLY A 1 297 ? 14.134 -0.687 -22.296 1.00 87.56 297 GLY A CA 1
ATOM 2424 C C . GLY A 1 297 ? 13.096 -1.706 -21.857 1.00 87.56 297 GLY A C 1
ATOM 2425 O O . GLY A 1 297 ? 13.452 -2.696 -21.217 1.00 87.56 297 GLY A O 1
ATOM 2426 N N . LEU A 1 298 ? 11.827 -1.443 -22.150 1.00 89.00 298 LEU A N 1
ATOM 2427 C CA . LEU A 1 298 ? 10.715 -2.322 -21.816 1.00 89.00 298 LEU A CA 1
ATOM 2428 C C . LEU A 1 298 ? 10.211 -2.992 -23.094 1.00 89.00 298 LEU A C 1
ATOM 2430 O O . LEU A 1 298 ? 9.673 -2.324 -23.974 1.00 89.00 298 LEU A O 1
ATOM 2434 N N . ALA A 1 299 ? 10.387 -4.305 -23.199 1.00 89.19 299 ALA A N 1
ATOM 2435 C CA . ALA A 1 299 ? 9.757 -5.098 -24.241 1.00 89.19 299 ALA A CA 1
ATOM 2436 C C . ALA A 1 299 ? 8.302 -5.360 -23.848 1.00 89.19 299 ALA A C 1
ATOM 2438 O O . ALA A 1 299 ? 8.034 -5.853 -22.749 1.00 89.19 299 ALA A O 1
ATOM 2439 N N . VAL A 1 300 ? 7.377 -5.038 -24.746 1.00 91.69 300 VAL A N 1
ATOM 2440 C CA . VAL A 1 300 ? 5.941 -5.233 -24.556 1.00 91.69 300 VAL A CA 1
ATOM 2441 C C . VAL A 1 300 ? 5.326 -6.014 -25.711 1.00 91.69 300 VAL A C 1
ATOM 2443 O O . VAL A 1 300 ? 5.841 -5.965 -26.831 1.00 91.69 300 VAL A O 1
ATOM 2446 N N . SER A 1 301 ? 4.226 -6.719 -25.452 1.00 91.06 301 SER A N 1
ATOM 2447 C CA . SER A 1 301 ? 3.451 -7.384 -26.501 1.00 91.06 301 SER A CA 1
ATOM 2448 C C . SER A 1 301 ? 2.894 -6.359 -27.491 1.00 91.06 301 SER A C 1
ATOM 2450 O O . SER A 1 301 ? 2.635 -5.206 -27.132 1.00 91.06 301 SER A O 1
ATOM 2452 N N . PHE A 1 302 ? 2.778 -6.740 -28.762 1.00 87.62 302 PHE A N 1
ATOM 2453 C CA . PHE A 1 302 ? 2.440 -5.786 -29.816 1.00 87.62 302 PHE A CA 1
ATOM 2454 C C . PHE A 1 302 ? 0.977 -5.329 -29.763 1.00 87.62 302 PHE A C 1
ATOM 2456 O O . PHE A 1 302 ? 0.701 -4.164 -30.042 1.00 87.62 302 PHE A O 1
ATOM 2463 N N . GLU A 1 303 ? 0.042 -6.218 -29.426 1.00 88.31 303 GLU A N 1
ATOM 2464 C CA . GLU A 1 303 ? -1.390 -5.923 -29.496 1.00 88.31 303 GLU A CA 1
ATOM 2465 C C . GLU A 1 303 ? -1.893 -5.219 -28.235 1.00 88.31 303 GLU A C 1
ATOM 2467 O O . GLU A 1 303 ? -2.571 -4.196 -28.340 1.00 88.31 303 GLU A O 1
ATOM 2472 N N . ASN A 1 304 ? -1.545 -5.728 -27.046 1.00 90.12 304 ASN A N 1
ATOM 2473 C CA . ASN A 1 304 ? -2.062 -5.198 -25.777 1.00 90.12 304 ASN A CA 1
ATOM 2474 C C . ASN A 1 304 ? -1.026 -4.431 -24.944 1.00 90.12 304 ASN A C 1
ATOM 2476 O O . ASN A 1 304 ? -1.388 -3.813 -23.941 1.00 90.12 304 ASN A O 1
ATOM 2480 N N . GLY A 1 305 ? 0.253 -4.446 -25.330 1.00 89.88 305 GLY A N 1
ATOM 2481 C CA . GLY A 1 305 ? 1.302 -3.752 -24.587 1.00 89.88 305 GLY A CA 1
ATOM 2482 C C . GLY A 1 305 ? 1.646 -4.408 -23.246 1.00 89.88 305 GLY A C 1
ATOM 2483 O O . GLY A 1 305 ? 2.100 -3.718 -22.331 1.00 89.88 305 GLY A O 1
ATOM 2484 N N . PHE A 1 306 ? 1.437 -5.719 -23.096 1.00 91.00 306 PHE A N 1
ATOM 2485 C CA . PHE A 1 306 ? 1.785 -6.427 -21.865 1.00 91.00 306 PHE A CA 1
ATOM 2486 C C . PHE A 1 306 ? 3.301 -6.460 -21.658 1.00 91.00 306 PHE A C 1
ATOM 2488 O O . PHE A 1 306 ? 4.020 -6.760 -22.608 1.00 91.00 306 PHE A O 1
ATOM 2495 N N . PRO A 1 307 ? 3.815 -6.182 -20.445 1.00 87.69 307 PRO A N 1
ATOM 2496 C CA . PRO A 1 307 ? 5.250 -6.197 -20.189 1.00 87.69 307 PRO A CA 1
ATOM 2497 C C . PRO A 1 307 ? 5.796 -7.626 -20.263 1.00 87.69 307 PRO A C 1
ATOM 2499 O O . PRO A 1 307 ? 5.349 -8.509 -19.534 1.00 87.69 307 PRO A O 1
ATOM 2502 N N . ILE A 1 308 ? 6.777 -7.832 -21.139 1.00 85.00 308 ILE A N 1
ATOM 2503 C CA . ILE A 1 308 ? 7.406 -9.132 -21.396 1.00 85.00 308 ILE A CA 1
ATOM 2504 C C . ILE A 1 308 ? 8.731 -9.216 -20.634 1.00 85.00 308 ILE A C 1
ATOM 2506 O O . ILE A 1 308 ? 8.926 -10.078 -19.787 1.00 85.00 308 ILE A O 1
ATOM 2510 N N . PHE A 1 309 ? 9.638 -8.280 -20.917 1.00 84.69 309 PHE A N 1
ATOM 2511 C CA . PHE A 1 309 ? 10.959 -8.196 -20.302 1.00 84.69 309 PHE A CA 1
ATOM 2512 C C . PHE A 1 309 ? 11.364 -6.740 -20.156 1.00 84.69 309 PHE A C 1
ATOM 2514 O O . PHE A 1 309 ? 10.927 -5.876 -20.915 1.00 84.69 309 PHE A O 1
ATOM 2521 N N . HIS A 1 310 ? 12.262 -6.471 -19.219 1.00 86.88 310 HIS A N 1
ATOM 2522 C CA . HIS A 1 310 ? 12.882 -5.165 -19.098 1.00 86.88 310 HIS A CA 1
ATOM 2523 C C . H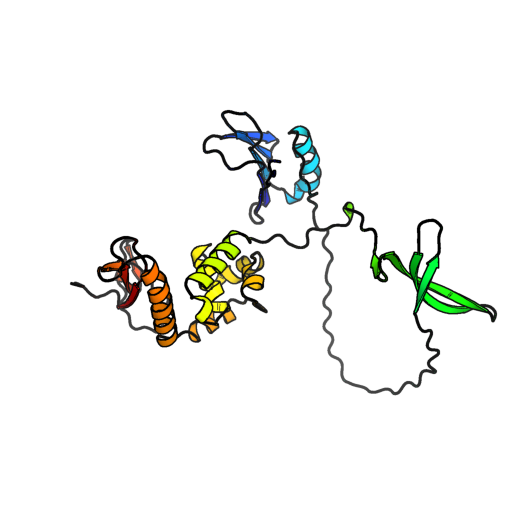IS A 1 310 ? 14.397 -5.300 -19.020 1.00 86.88 310 HIS A C 1
ATOM 2525 O O . HIS A 1 310 ? 14.930 -6.295 -18.530 1.00 86.88 310 HIS A O 1
ATOM 2531 N N . LYS A 1 311 ? 15.100 -4.267 -19.473 1.00 83.94 311 LYS A N 1
ATOM 2532 C CA . LYS A 1 311 ? 16.537 -4.131 -19.274 1.00 83.94 311 LYS A CA 1
ATOM 2533 C C . LYS A 1 311 ? 16.870 -2.703 -18.895 1.00 83.94 311 LYS A C 1
ATOM 2535 O O . LYS A 1 311 ? 16.382 -1.750 -19.500 1.00 83.94 311 LYS A O 1
ATOM 2540 N N . GLN A 1 312 ? 17.691 -2.561 -17.863 1.00 82.00 312 GLN A N 1
ATOM 2541 C CA . GLN A 1 312 ? 18.153 -1.258 -17.410 1.00 82.00 312 GLN A CA 1
ATOM 2542 C C . GLN A 1 312 ? 19.453 -0.893 -18.112 1.00 82.00 312 GLN A C 1
ATOM 2544 O O . GLN A 1 312 ? 20.363 -1.710 -18.262 1.00 82.00 312 GLN A O 1
ATOM 2549 N N . TYR A 1 313 ? 19.550 0.368 -18.496 1.00 80.38 313 TYR A N 1
ATOM 2550 C CA . TYR A 1 313 ? 20.699 0.922 -19.173 1.00 80.38 313 TYR A CA 1
ATOM 2551 C C . TYR A 1 313 ? 21.127 2.221 -18.504 1.00 80.38 313 TYR A C 1
ATOM 2553 O O . TYR A 1 313 ? 20.326 2.992 -17.969 1.00 80.38 313 TYR A O 1
ATOM 2561 N N . HIS A 1 314 ? 22.423 2.510 -18.565 1.00 77.12 314 HIS A N 1
ATOM 2562 C CA . HIS A 1 314 ? 22.896 3.837 -18.206 1.00 77.12 314 HIS A CA 1
ATOM 2563 C C . HIS A 1 314 ? 22.312 4.854 -19.178 1.00 77.12 314 HIS A C 1
ATOM 2565 O O . HIS A 1 314 ? 22.353 4.639 -20.386 1.00 77.12 314 HIS A O 1
ATOM 2571 N N . GLY A 1 315 ? 21.848 5.993 -18.663 1.00 63.62 315 GLY A N 1
ATOM 2572 C CA . GLY A 1 315 ? 21.196 7.019 -19.470 1.00 63.62 315 GLY A CA 1
ATOM 2573 C C . GLY A 1 315 ? 22.114 7.762 -20.443 1.00 63.62 315 GLY A C 1
ATOM 2574 O O . GLY A 1 315 ? 21.858 8.927 -20.690 1.00 63.62 315 GLY A O 1
ATOM 2575 N N . ASN A 1 316 ? 23.198 7.166 -20.947 1.00 62.47 316 ASN A N 1
ATOM 2576 C CA . ASN A 1 316 ? 24.138 7.745 -21.915 1.00 62.47 316 ASN A CA 1
ATOM 2577 C C . ASN A 1 316 ? 24.259 6.918 -23.205 1.00 62.47 316 ASN A C 1
ATOM 2579 O O . ASN A 1 316 ? 25.197 7.148 -23.966 1.00 62.47 316 ASN A O 1
ATOM 2583 N N . LEU A 1 317 ? 23.361 5.966 -23.460 1.00 58.66 317 LEU A N 1
ATOM 2584 C CA . LEU A 1 317 ? 23.365 5.242 -24.727 1.00 58.66 317 LEU A CA 1
ATOM 2585 C C . LEU A 1 317 ? 22.641 6.086 -25.783 1.00 58.66 317 LEU A C 1
ATOM 2587 O O . LEU A 1 317 ? 21.439 6.319 -25.707 1.00 58.66 317 LEU A O 1
ATOM 2591 N N . SER A 1 318 ? 23.406 6.622 -26.732 1.00 46.66 318 SER A N 1
ATOM 2592 C CA . SER A 1 318 ? 22.885 7.190 -27.976 1.00 46.66 318 SER A CA 1
ATOM 2593 C C . SER A 1 318 ? 22.774 6.067 -29.007 1.00 46.66 318 SER A C 1
ATOM 2595 O O . SER A 1 318 ? 23.799 5.468 -29.321 1.00 46.66 318 SER A O 1
ATOM 2597 N N . GLY A 1 319 ? 21.568 5.814 -29.525 1.00 46.41 319 GLY A N 1
ATOM 2598 C CA . GLY A 1 319 ? 21.319 4.804 -30.561 1.00 46.41 319 GLY A CA 1
ATOM 2599 C C . GLY A 1 319 ? 21.096 3.399 -30.004 1.00 46.41 319 GLY A C 1
ATOM 2600 O O . GLY A 1 319 ? 21.957 2.538 -30.148 1.00 46.41 319 GLY A O 1
ATOM 2601 N N . MET A 1 320 ? 19.955 3.171 -29.347 1.00 42.09 320 MET A N 1
ATOM 2602 C CA . MET A 1 320 ? 19.406 1.814 -29.277 1.00 42.09 320 MET A CA 1
ATOM 2603 C C . MET A 1 320 ? 18.635 1.586 -30.577 1.00 42.09 320 MET A C 1
ATOM 2605 O O . MET A 1 320 ? 17.460 1.939 -30.650 1.00 42.09 320 MET A O 1
ATOM 2609 N N . ASP A 1 321 ? 19.353 1.114 -31.595 1.00 34.16 321 ASP A N 1
ATOM 2610 C CA . ASP A 1 321 ? 18.756 0.451 -32.759 1.00 34.16 321 ASP A CA 1
ATOM 2611 C C . ASP A 1 321 ? 18.408 -1.001 -32.408 1.00 34.16 321 ASP A C 1
ATOM 2613 O O . ASP A 1 321 ? 19.205 -1.635 -31.665 1.00 34.16 321 ASP A O 1
#

Radius of gyration: 30.44 Å; chains: 1; bounding box: 67×51×93 Å

Sequence (321 aa):
MKEHKTYDIYYDEESDFLEVSFEQPTMAGTTEEIQEGVFVTRDAETRRVANVGILSFKKRVGILKEILNSLGKRLPIEISRASNYTQHFLYSRIRKVYILVVYSLYITMAFIRQIKTKSGTYLAKVEGYRKDGKVKQRVLEYLGKEIDGKPVKKVFTNKIEVKSVKQSLDILAIDKVADELKIKSLENPYVLSLVYSQLLEDKSIKKLESWIKYTEIPSVLRLDKVSVKKLYESLADINDENFEKINEEMFSVFNNYEDISKATIIDITDTYFAGSKINIKKRKGKDKKISKLTQIGLAVSFENGFPIFHKQYHGNLSGMD

Secondary structure (DSSP, 8-state):
-PPP---EEEEETTTTEEEEESS---SSEEEEEEETTEEEEEETTT--EEEEEEETHHHHGGGHHHHHHHTT---SS---PPP--------------------------EEEEEEEETTEEEEEEEEEEEETTEEEEEEEEEEEEEETTEEE----GGG-------B-HHHHHHHHHHHHTTGGGG--HHHHHHHHHHHH----HHHHHHHHTTBSHHHHTT-S---HHHHHHHGGG--HHHHHHHHHHHHHHHTTTS-TTSEEEEEEEEEEE--SSS-PPEEE-TTS-EEEEEEEEEEEETTT--EEEEEEEETT-----

Foldseek 3Di:
DPDDFDKDWDADPVQRKIKIFRDPDDPDWDWDDPDVQWIFIAHPPPRQTGMIMGTNCLVVLPCPCVVCVVSVHDDPDRDDDDDDDDDDDDDDDDDDDDDDDDDPDPPQDWDWDWDQDPVATWIFTWTWDDDPNDIDIDTPGTQDGDDPNHHDHPDDSVNDDDPAAAAEPLLVVVLVVCVLLVVCVLVQLLQVLVVSCVVVDPDDLQCSQVNCVRYCSCVSSVPPHDDSVSSVVSVVVDDPVSVVVSLVSNLVSVVVVDPQPDKDKDKPWDAADPDDPDPAAWDQGPVRDTGFIKIKTFIARDPPRRTRDIDIDGNPDDDPD